Protein AF-A0A6P1E4F2-F1 (afdb_monomer)

Sequence (199 aa):
MRRRRADPVGCTPCVSRPRRRRRPVGVADKPPSARGEPREATLFLAGWVMVFTTVPPETLDDPTVLALYRCRWQVELAFKRLKTLLDLDALRTKQNSRLGEVWIRGKLLYALVVERCAQRRGTGGFDALDRPHRLTPWRLLAIVRQEVDRWIGDVQRGRADRWDACIDVLKERPRRRRLQTLPARVVEMMNVQERQRCG

Secondary structure (DSSP, 8-state):
--PPPPPP--------------PPP----------PPPPHHHHHHTT-------S-TTTS-HHHHHHHHHTTHHHHHHHHHHHHHH-GGG--SPTT-HHHHHHHHHHHHHHHHHHHHHHHHSTT-SS-SSS--SS-HHHHHHHHHHHHHHHHHHHTS--GGGHHHHHHHHSPPPPSSPPP---HHHHHHHHHHHHHH--

InterPro domains:
  IPR002559 Transposase IS4-like domain [PF01609] (27-109)
  IPR012337 Ribonuclease H-like superfamily [SSF53098] (42-118)

pLDDT: mean 76.83, std 18.34, range [32.03, 95.75]

Mean predicted aligned error: 16.04 Å

Foldseek 3Di:
DDDDDDDDDDDDDPPPDPPPPPDPDDPPPPPPPPDDDPPPVRVVCVVDDDDDDPDDCVGDPPVVSVVVVVCPCVVVVVVVLLCVLQVLVVDPDDPPDPVSVVSNVVSVVLVVQLLVQLQVVDPVHLDDPVDPHPDDSNVSSVVSSVVVVVVVVVVPPDPVVCVVVVVVVVPDDDDPDDDDDDDPVVVVVVVVVVVVVVD

Radius of gyration: 30.08 Å; Cα contacts (8 Å, |Δi|>4): 52; chains: 1; bounding box: 57×68×89 Å

Structure (mmCIF, N/CA/C/O backbone):
data_AF-A0A6P1E4F2-F1
#
_entry.id   AF-A0A6P1E4F2-F1
#
loop_
_atom_site.group_PDB
_atom_site.id
_atom_site.type_symbol
_atom_site.label_atom_id
_atom_site.label_alt_id
_atom_site.label_comp_id
_atom_site.label_asym_id
_atom_site.label_entity_id
_atom_site.label_seq_id
_atom_site.pdbx_PDB_ins_code
_atom_site.Cartn_x
_atom_site.Cartn_y
_atom_site.Cartn_z
_atom_site.occupancy
_atom_site.B_iso_or_equiv
_atom_site.auth_seq_id
_atom_site.auth_comp_id
_atom_site.auth_asym_id
_atom_site.auth_atom_id
_atom_site.pdbx_PDB_model_num
ATOM 1 N N . MET A 1 1 ? 28.059 -55.979 -46.535 1.00 39.16 1 MET A N 1
ATOM 2 C CA . MET A 1 1 ? 27.877 -54.514 -46.670 1.00 39.16 1 MET A CA 1
ATOM 3 C C . MET A 1 1 ? 26.633 -54.077 -45.899 1.00 39.16 1 MET A C 1
ATOM 5 O O . MET A 1 1 ? 25.522 -54.255 -46.380 1.00 39.16 1 MET A O 1
ATOM 9 N N . ARG A 1 2 ? 26.795 -53.603 -44.655 1.00 33.00 2 ARG A N 1
ATOM 10 C CA . ARG A 1 2 ? 25.681 -53.200 -43.778 1.00 33.00 2 ARG A CA 1
ATOM 11 C C . ARG A 1 2 ? 25.381 -51.711 -43.974 1.00 33.00 2 ARG A C 1
ATOM 13 O O . ARG A 1 2 ? 26.220 -50.872 -43.665 1.00 33.00 2 ARG A O 1
ATOM 20 N N . ARG A 1 3 ? 24.186 -51.402 -44.486 1.00 32.03 3 ARG A N 1
ATOM 21 C CA . ARG A 1 3 ? 23.632 -50.043 -44.569 1.00 32.03 3 ARG A CA 1
ATOM 22 C C . ARG A 1 3 ? 23.415 -49.511 -43.146 1.00 32.03 3 ARG A C 1
ATOM 24 O O . ARG A 1 3 ? 22.618 -50.084 -42.406 1.00 32.03 3 ARG A O 1
ATOM 31 N N . ARG A 1 4 ? 24.117 -48.443 -42.751 1.00 34.12 4 ARG A N 1
ATOM 32 C CA . ARG A 1 4 ? 23.799 -47.689 -41.527 1.00 34.12 4 ARG A CA 1
ATOM 33 C C . ARG A 1 4 ? 22.605 -46.783 -41.834 1.00 34.12 4 ARG A C 1
ATOM 35 O O . ARG A 1 4 ? 22.689 -45.949 -42.730 1.00 34.12 4 ARG A O 1
ATOM 42 N N . ARG A 1 5 ? 21.489 -46.996 -41.134 1.00 36.81 5 ARG A N 1
ATOM 43 C CA . ARG A 1 5 ? 20.369 -46.048 -41.078 1.00 36.81 5 ARG A CA 1
ATOM 44 C C . ARG A 1 5 ? 20.832 -44.817 -40.295 1.00 36.81 5 ARG A C 1
ATOM 46 O O . ARG A 1 5 ? 21.530 -44.967 -39.297 1.00 36.81 5 ARG A O 1
ATOM 53 N N . ALA A 1 6 ? 20.485 -43.634 -40.787 1.00 39.19 6 ALA A N 1
ATOM 54 C CA . ALA A 1 6 ? 20.646 -42.381 -40.067 1.00 39.19 6 ALA A CA 1
ATOM 55 C C . ALA A 1 6 ? 19.543 -42.277 -39.004 1.00 39.19 6 ALA A C 1
ATOM 57 O O . ALA A 1 6 ? 18.365 -42.415 -39.339 1.00 39.19 6 ALA A O 1
ATOM 58 N N . ASP A 1 7 ? 19.927 -42.054 -37.749 1.00 39.69 7 ASP A N 1
ATOM 59 C CA . ASP A 1 7 ? 18.994 -41.755 -36.663 1.00 39.69 7 ASP A CA 1
ATOM 60 C C . ASP A 1 7 ? 18.581 -40.271 -36.721 1.00 39.69 7 ASP A C 1
ATOM 62 O O . ASP A 1 7 ? 19.431 -39.406 -36.962 1.00 39.69 7 ASP A O 1
ATOM 66 N N . PRO A 1 8 ? 17.296 -39.936 -36.509 1.00 43.06 8 PRO A N 1
ATOM 67 C CA . PRO A 1 8 ? 16.845 -38.554 -36.474 1.00 43.06 8 PRO A CA 1
ATOM 68 C C . PRO A 1 8 ? 17.306 -37.883 -35.174 1.00 43.06 8 PRO A C 1
ATOM 70 O O . PRO A 1 8 ? 17.100 -38.398 -34.076 1.00 43.06 8 PRO A O 1
ATOM 73 N N . VAL A 1 9 ? 17.920 -36.705 -35.303 1.00 50.00 9 VAL A N 1
ATOM 74 C CA . VAL A 1 9 ? 18.343 -35.853 -34.184 1.00 50.00 9 VAL A CA 1
ATOM 75 C C . VAL A 1 9 ? 17.101 -35.389 -33.417 1.00 50.00 9 VAL A C 1
ATOM 77 O O . VAL A 1 9 ? 16.434 -34.428 -33.793 1.00 50.00 9 VAL A O 1
ATOM 80 N N . GLY A 1 10 ? 16.770 -36.110 -32.347 1.00 35.41 10 GLY A N 1
ATOM 81 C CA . GLY A 1 10 ? 15.727 -35.738 -31.400 1.00 35.41 10 GLY A CA 1
ATOM 82 C C . GLY A 1 10 ? 16.127 -34.482 -30.630 1.00 35.41 10 GLY A C 1
ATOM 83 O O . GLY A 1 10 ? 17.122 -34.466 -29.909 1.00 35.41 10 GLY A O 1
ATOM 84 N N . CYS A 1 11 ? 15.342 -33.420 -30.789 1.00 35.50 11 CYS A N 1
ATOM 85 C CA . CYS A 1 11 ? 15.450 -32.192 -30.016 1.00 35.50 11 CYS A CA 1
ATOM 86 C C . CYS A 1 11 ? 15.007 -32.479 -28.571 1.00 35.50 11 CYS A C 1
ATOM 88 O O . CYS A 1 11 ? 13.833 -32.758 -28.321 1.00 35.50 11 CYS A O 1
ATOM 90 N N . THR A 1 12 ? 15.933 -32.458 -27.612 1.00 44.28 12 THR A N 1
ATOM 91 C CA . THR A 1 12 ? 15.603 -32.653 -26.195 1.00 44.28 12 THR A CA 1
ATOM 92 C C . THR A 1 12 ? 14.775 -31.460 -25.696 1.00 44.28 12 THR A C 1
ATOM 94 O O . THR A 1 12 ? 15.236 -30.322 -25.826 1.00 44.28 12 THR A O 1
ATOM 97 N N . PRO A 1 13 ? 13.583 -31.657 -25.098 1.00 37.72 13 PRO A N 1
ATOM 98 C CA . PRO A 1 13 ? 12.787 -30.552 -24.577 1.00 37.72 13 PRO A CA 1
ATOM 99 C C . PRO A 1 13 ? 13.545 -29.847 -23.451 1.00 37.72 13 PRO A C 1
ATOM 101 O O . PRO A 1 13 ? 14.044 -30.493 -22.524 1.00 37.72 13 PRO A O 1
ATOM 104 N N . CYS A 1 14 ? 13.627 -28.516 -23.506 1.00 33.72 14 CYS A N 1
ATOM 105 C CA . CYS A 1 14 ? 14.182 -27.745 -22.406 1.00 33.72 14 CYS A CA 1
ATOM 106 C C . CYS A 1 14 ? 13.234 -27.868 -21.202 1.00 33.72 14 CYS A C 1
ATOM 108 O O . CYS A 1 14 ? 12.137 -27.316 -21.163 1.00 33.72 14 CYS A O 1
ATOM 110 N N . VAL A 1 15 ? 13.636 -28.648 -20.200 1.00 44.16 15 VAL A N 1
ATOM 111 C CA . VAL A 1 15 ? 12.919 -28.690 -18.926 1.00 44.16 15 VAL A CA 1
ATOM 112 C C . VAL A 1 15 ? 13.074 -27.311 -18.294 1.00 44.16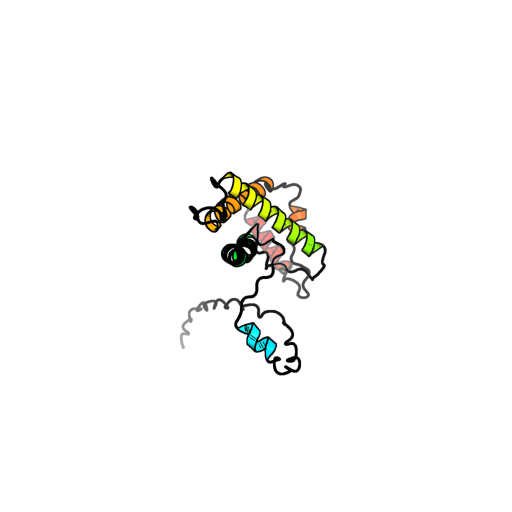 15 VAL A C 1
ATOM 114 O O . VAL A 1 15 ? 14.150 -26.943 -17.812 1.00 44.16 15 VAL A O 1
ATOM 117 N N . SER A 1 16 ? 12.005 -26.517 -18.334 1.00 41.75 16 SER A N 1
ATOM 118 C CA . SER A 1 16 ? 11.909 -25.231 -17.655 1.00 41.75 16 SER A CA 1
ATOM 119 C C . SER A 1 16 ? 12.219 -25.437 -16.173 1.00 41.75 16 SER A C 1
ATOM 121 O O . SER A 1 16 ? 11.406 -25.981 -15.424 1.00 41.75 16 SER A O 1
ATOM 123 N N . ARG A 1 17 ? 13.420 -25.034 -15.742 1.00 36.56 17 ARG A N 1
ATOM 124 C CA . ARG A 1 17 ? 13.812 -25.079 -14.330 1.00 36.56 17 ARG A CA 1
ATOM 125 C C . ARG A 1 17 ? 12.775 -24.303 -13.509 1.00 36.56 17 ARG A C 1
ATOM 127 O O . ARG A 1 17 ? 12.571 -23.119 -13.789 1.00 36.56 17 ARG A O 1
ATOM 134 N N . PRO A 1 18 ? 12.159 -24.901 -12.476 1.00 38.41 18 PRO A N 1
ATOM 135 C CA . PRO A 1 18 ? 11.266 -24.160 -11.601 1.00 38.41 18 PRO A CA 1
ATOM 136 C C . PRO A 1 18 ? 12.029 -22.992 -10.965 1.00 38.41 18 PRO A C 1
ATOM 138 O O . PRO A 1 18 ? 13.163 -23.147 -10.496 1.00 38.41 18 PRO A O 1
ATOM 141 N N . ARG A 1 19 ? 11.412 -21.800 -10.963 1.00 41.47 19 ARG A N 1
ATOM 142 C CA . ARG A 1 19 ? 11.912 -20.618 -10.244 1.00 41.47 19 ARG A CA 1
ATOM 143 C C . ARG A 1 19 ? 12.205 -21.035 -8.803 1.00 41.47 19 ARG A C 1
ATOM 145 O O . ARG A 1 19 ? 11.279 -21.284 -8.034 1.00 41.47 19 ARG A O 1
ATOM 152 N N . ARG A 1 20 ? 13.487 -21.087 -8.421 1.00 36.56 20 ARG A N 1
ATOM 153 C CA . ARG A 1 20 ? 13.889 -21.223 -7.016 1.00 36.56 20 ARG A CA 1
ATOM 154 C C . ARG A 1 20 ? 13.201 -20.107 -6.231 1.00 36.56 20 ARG A C 1
ATOM 156 O O . ARG A 1 20 ? 13.570 -18.940 -6.378 1.00 36.56 20 ARG A O 1
ATOM 163 N N . ARG A 1 21 ? 12.213 -20.459 -5.400 1.00 43.94 21 ARG A N 1
ATOM 164 C CA . ARG A 1 21 ? 11.748 -19.582 -4.322 1.00 43.94 21 ARG A CA 1
ATOM 165 C C . ARG A 1 21 ? 12.994 -19.182 -3.539 1.00 43.94 21 ARG A C 1
ATOM 167 O O . ARG A 1 21 ? 13.735 -20.043 -3.064 1.00 43.94 21 ARG A O 1
ATOM 174 N N . ARG A 1 22 ? 13.283 -17.882 -3.492 1.00 48.53 22 ARG A N 1
ATOM 175 C CA . ARG A 1 22 ? 14.371 -17.363 -2.665 1.00 48.53 22 ARG A CA 1
ATOM 176 C C . ARG A 1 22 ? 14.038 -17.743 -1.226 1.00 48.53 22 ARG A C 1
ATOM 178 O O . ARG A 1 22 ? 13.023 -17.300 -0.699 1.00 48.53 22 ARG A O 1
ATOM 185 N N . ARG A 1 23 ? 14.865 -18.603 -0.632 1.00 33.75 23 ARG A N 1
ATOM 186 C CA . ARG A 1 23 ? 14.862 -18.861 0.809 1.00 33.75 23 ARG A CA 1
ATOM 187 C C . ARG A 1 23 ? 15.052 -17.492 1.483 1.00 33.75 23 ARG A C 1
ATOM 189 O O . ARG A 1 23 ? 15.956 -16.774 1.039 1.00 33.75 23 ARG A O 1
ATOM 196 N N . PRO A 1 24 ? 14.208 -17.079 2.443 1.00 46.06 24 PRO A N 1
ATOM 197 C CA . PRO A 1 24 ? 14.445 -15.840 3.172 1.00 46.06 24 PRO A CA 1
ATOM 198 C C . PRO A 1 24 ? 15.866 -15.890 3.739 1.00 46.06 24 PRO A C 1
ATOM 200 O O . PRO A 1 24 ? 16.279 -16.887 4.331 1.00 46.06 24 PRO A O 1
ATOM 203 N N . VAL A 1 25 ? 16.646 -14.858 3.424 1.00 49.22 25 VAL A N 1
ATOM 204 C CA . VAL A 1 25 ? 18.014 -14.698 3.914 1.00 49.22 25 VAL A CA 1
ATOM 205 C C . VAL A 1 25 ? 17.922 -14.570 5.428 1.00 49.22 25 VAL A C 1
ATOM 207 O O . VAL A 1 25 ? 17.230 -13.678 5.906 1.00 49.22 25 VAL A O 1
ATOM 210 N N . GLY A 1 26 ? 18.581 -15.505 6.118 1.00 41.44 26 GLY A N 1
ATOM 211 C CA . GLY A 1 26 ? 18.772 -15.608 7.563 1.00 41.44 26 GLY A CA 1
ATOM 212 C C . GLY A 1 26 ? 18.124 -14.516 8.406 1.00 41.44 26 GLY A C 1
ATOM 213 O O . GLY A 1 26 ? 18.755 -13.508 8.710 1.00 41.44 26 GLY A O 1
ATOM 214 N N . VAL A 1 27 ? 16.911 -14.786 8.887 1.00 46.19 27 VAL A N 1
ATOM 215 C CA . VAL A 1 27 ? 16.651 -14.480 10.291 1.00 46.19 27 VAL A CA 1
ATOM 216 C C . VAL A 1 27 ? 17.587 -15.431 11.019 1.00 46.19 27 VAL A C 1
ATOM 218 O O . VAL A 1 27 ? 17.418 -16.642 10.914 1.00 46.19 27 VAL A O 1
ATOM 221 N N . ALA A 1 28 ? 18.663 -14.905 11.605 1.00 46.16 28 ALA A N 1
ATOM 222 C CA . ALA A 1 28 ? 19.458 -15.699 12.523 1.00 46.16 28 ALA A CA 1
ATOM 223 C C . ALA A 1 28 ? 18.471 -16.282 13.535 1.00 46.16 28 ALA A C 1
ATOM 225 O O . ALA A 1 28 ? 17.734 -15.514 14.161 1.00 46.16 28 ALA A O 1
ATOM 226 N N . ASP A 1 29 ? 18.407 -17.611 13.629 1.00 46.56 29 ASP A N 1
ATOM 227 C CA . ASP A 1 29 ? 17.698 -18.278 14.708 1.00 46.56 29 ASP A CA 1
ATOM 228 C C . ASP A 1 29 ? 18.347 -17.773 15.989 1.00 46.56 29 ASP A C 1
ATOM 230 O O . ASP A 1 29 ? 19.445 -18.182 16.370 1.00 46.56 29 ASP A O 1
ATOM 234 N N . LYS A 1 30 ? 17.711 -16.773 16.600 1.00 44.19 30 LYS A N 1
ATOM 235 C CA . LYS A 1 30 ? 18.092 -16.309 17.920 1.00 44.19 30 LYS A CA 1
ATOM 236 C C . LYS A 1 30 ? 18.001 -17.569 18.785 1.00 44.19 30 LYS A C 1
ATOM 238 O O . LYS A 1 30 ? 16.926 -18.182 18.780 1.00 44.19 30 LYS A O 1
ATOM 243 N N . PRO A 1 31 ? 19.083 -17.994 19.468 1.00 48.19 31 PRO A N 1
ATOM 244 C CA . PRO A 1 31 ? 18.986 -19.116 20.393 1.00 48.19 31 PRO A CA 1
ATOM 245 C C . PRO A 1 31 ? 17.789 -18.828 21.299 1.00 48.19 31 PRO A C 1
ATOM 247 O O . PRO A 1 31 ? 17.605 -17.650 21.640 1.00 48.19 31 PRO A O 1
ATOM 250 N N . PRO A 1 32 ? 16.928 -19.818 21.608 1.00 49.66 32 PRO A N 1
ATOM 251 C CA . PRO A 1 32 ? 15.785 -19.580 22.470 1.00 49.66 32 PRO A CA 1
ATOM 252 C C . PRO A 1 32 ? 16.344 -18.937 23.731 1.00 49.66 32 PRO A C 1
ATOM 254 O O . PRO A 1 32 ? 17.056 -19.583 24.496 1.00 49.66 32 PRO A O 1
ATOM 257 N N . SER A 1 33 ? 16.108 -17.631 23.886 1.00 60.25 33 SER A N 1
ATOM 258 C CA . SER A 1 33 ? 16.430 -16.926 25.116 1.00 60.25 33 SER A CA 1
ATOM 259 C C . SER A 1 33 ? 15.804 -17.776 26.199 1.00 60.25 33 SER A C 1
ATOM 261 O O . SER A 1 33 ? 14.610 -18.054 26.052 1.00 60.25 33 SER A O 1
ATOM 263 N N . ALA A 1 34 ? 16.605 -18.257 27.157 1.00 55.12 34 ALA A N 1
ATOM 264 C CA . ALA A 1 34 ? 16.172 -19.158 28.218 1.00 55.12 34 ALA A CA 1
ATOM 265 C C . ALA A 1 34 ? 14.761 -18.749 28.646 1.00 55.12 34 ALA A C 1
ATOM 267 O O . ALA A 1 34 ? 14.564 -17.663 29.195 1.00 55.12 34 ALA A O 1
ATOM 268 N N . ARG A 1 35 ? 13.765 -19.527 28.203 1.00 59.00 35 ARG A N 1
ATOM 269 C CA . ARG A 1 35 ? 12.363 -19.152 28.350 1.00 59.00 35 ARG A CA 1
ATOM 270 C C . ARG A 1 35 ? 12.039 -19.448 29.799 1.00 59.00 35 ARG A C 1
ATOM 272 O O . ARG A 1 35 ? 11.678 -20.573 30.117 1.00 59.00 35 ARG A O 1
ATOM 279 N N . GLY A 1 36 ? 12.261 -18.468 30.672 1.00 68.75 36 GLY A N 1
ATOM 280 C CA . GLY A 1 36 ? 11.683 -18.503 32.007 1.00 68.75 36 GLY A CA 1
ATOM 281 C C . GLY A 1 36 ? 10.184 -18.749 31.867 1.00 68.75 36 GLY A C 1
ATOM 282 O O . GLY A 1 36 ? 9.567 -18.237 30.924 1.00 68.75 36 GLY A O 1
ATOM 283 N N . GLU A 1 37 ? 9.625 -19.570 32.752 1.00 78.69 37 GLU A N 1
ATOM 284 C CA . GLU A 1 37 ? 8.186 -19.807 32.771 1.00 78.69 37 GLU A CA 1
ATOM 285 C C . GLU A 1 37 ? 7.461 -18.453 32.815 1.00 78.69 37 GLU A C 1
ATOM 287 O O . GLU A 1 37 ? 7.837 -17.576 33.607 1.00 78.69 37 GLU A O 1
ATOM 292 N N . PRO A 1 38 ? 6.480 -18.218 31.921 1.00 81.31 38 PRO A N 1
ATOM 293 C CA . PRO A 1 38 ? 5.704 -16.992 31.950 1.00 81.31 38 PRO A CA 1
ATOM 294 C C . PRO A 1 38 ? 5.100 -16.824 33.341 1.00 81.31 38 PRO A C 1
ATOM 296 O O . PRO A 1 38 ? 4.484 -17.749 33.866 1.00 81.31 38 PRO A O 1
ATOM 299 N N . ARG A 1 39 ? 5.270 -15.642 33.939 1.00 86.88 39 ARG A N 1
ATOM 300 C CA . ARG A 1 39 ? 4.657 -15.335 35.236 1.00 86.88 39 ARG A CA 1
ATOM 301 C C . ARG A 1 39 ? 3.152 -15.581 35.144 1.00 86.88 39 ARG A C 1
ATOM 303 O O . ARG A 1 39 ? 2.540 -15.236 34.134 1.00 86.88 39 ARG A O 1
ATOM 310 N N . GLU A 1 40 ? 2.556 -16.092 36.211 1.00 88.00 40 GLU A N 1
ATOM 311 C CA . GLU A 1 40 ? 1.120 -16.392 36.285 1.00 88.00 40 GLU A CA 1
ATOM 312 C C . GLU A 1 40 ? 0.247 -15.206 35.836 1.00 88.00 40 GLU A C 1
ATOM 314 O O . GLU A 1 40 ? -0.640 -15.359 35.000 1.00 88.00 40 GLU A O 1
ATOM 319 N N . ALA A 1 41 ? 0.592 -13.987 36.265 1.00 88.44 41 ALA A N 1
ATOM 320 C CA . ALA A 1 41 ? -0.080 -12.760 35.834 1.00 88.44 41 ALA A CA 1
ATOM 321 C C . ALA A 1 41 ? -0.033 -12.534 34.308 1.00 88.44 41 ALA A C 1
ATOM 323 O O . ALA A 1 41 ? -0.975 -12.009 33.726 1.00 88.44 41 ALA A O 1
ATOM 324 N N . THR A 1 42 ? 1.046 -12.941 33.631 1.00 87.62 42 THR A N 1
ATOM 325 C CA . THR A 1 42 ? 1.151 -12.852 32.163 1.00 87.62 42 THR A CA 1
ATOM 326 C C . THR A 1 42 ? 0.224 -13.852 31.477 1.00 87.62 42 THR A C 1
ATOM 328 O O . THR A 1 42 ? -0.398 -13.507 30.476 1.00 87.62 42 THR A O 1
ATOM 331 N N . LEU A 1 43 ? 0.099 -15.067 32.020 1.00 90.00 43 LEU A N 1
ATOM 332 C CA . LEU A 1 43 ? -0.828 -16.080 31.505 1.00 90.00 43 LEU A CA 1
ATOM 333 C C . LEU A 1 43 ? -2.283 -15.657 31.707 1.00 90.00 43 LEU A C 1
ATOM 335 O O . LEU A 1 43 ? -3.080 -15.776 30.781 1.00 90.00 43 LEU A O 1
ATOM 339 N N . PHE A 1 44 ? -2.605 -15.095 32.874 1.00 92.06 44 PHE A N 1
ATOM 340 C CA . PHE A 1 44 ? -3.927 -14.541 33.147 1.00 92.06 44 PHE A CA 1
ATOM 341 C C . PHE A 1 44 ? -4.294 -13.448 32.136 1.00 92.06 44 PHE A C 1
ATOM 343 O O . PHE A 1 44 ? -5.359 -13.503 31.525 1.00 92.06 44 PHE A O 1
ATOM 350 N N . LEU A 1 45 ? -3.390 -12.491 31.896 1.00 91.94 45 LEU A N 1
ATOM 351 C CA . LEU A 1 45 ? -3.624 -11.379 30.970 1.00 91.94 45 LEU A CA 1
ATOM 352 C C . LEU A 1 45 ? -3.667 -11.799 29.493 1.00 91.94 45 LEU A C 1
ATOM 354 O O . LEU A 1 45 ? -4.278 -11.098 28.691 1.00 91.94 45 LEU A O 1
ATOM 358 N N . ALA A 1 46 ? -3.078 -12.938 29.118 1.00 90.88 46 ALA A N 1
ATOM 359 C CA . ALA A 1 46 ? -3.106 -13.435 27.740 1.00 90.88 46 ALA A CA 1
ATOM 360 C C . ALA A 1 46 ? -4.525 -13.770 27.236 1.00 90.88 46 ALA A C 1
ATOM 362 O O . ALA A 1 46 ? -4.743 -13.822 26.026 1.00 90.88 46 ALA A O 1
ATOM 363 N N . GLY A 1 47 ? -5.488 -13.968 28.142 1.00 93.50 47 GLY A N 1
ATOM 364 C CA . GLY A 1 47 ? -6.901 -14.164 27.804 1.00 93.50 47 GLY A CA 1
ATOM 365 C C . GLY A 1 47 ? -7.667 -12.878 27.474 1.00 93.50 47 GLY A C 1
ATOM 366 O O . GLY A 1 47 ? -8.832 -12.955 27.088 1.00 93.50 47 GLY A O 1
ATOM 367 N N . TRP A 1 48 ? -7.045 -11.704 27.615 1.00 93.50 48 TRP A N 1
ATOM 368 C CA . TRP A 1 48 ? -7.726 -10.412 27.537 1.00 93.50 48 TRP A CA 1
ATOM 369 C C . TRP A 1 48 ? -7.173 -9.539 26.411 1.00 93.50 48 TRP A C 1
ATOM 371 O O . TRP A 1 48 ? -5.975 -9.511 26.135 1.00 93.50 48 TRP A O 1
ATOM 381 N N . VAL A 1 49 ? -8.054 -8.749 25.793 1.00 91.00 49 VAL A N 1
ATOM 382 C CA . VAL A 1 49 ? -7.661 -7.625 24.934 1.00 91.00 49 VAL A CA 1
ATOM 383 C C . VAL A 1 49 ? -7.833 -6.349 25.745 1.00 91.00 49 VAL A C 1
ATOM 385 O O . VAL A 1 49 ? -8.951 -5.888 25.951 1.00 91.00 49 VAL A O 1
ATOM 388 N N . MET A 1 50 ? -6.723 -5.789 26.218 1.00 91.94 50 MET A N 1
ATOM 389 C CA . MET A 1 50 ? -6.715 -4.521 26.949 1.00 91.94 50 MET A CA 1
ATOM 390 C C . MET A 1 50 ? -6.445 -3.368 25.983 1.00 91.94 50 MET A C 1
ATOM 392 O O . MET A 1 50 ? -5.450 -3.384 25.254 1.00 91.94 50 MET A O 1
ATOM 396 N N . VAL A 1 51 ? -7.316 -2.360 25.985 1.00 93.12 51 VAL A N 1
ATOM 397 C CA . VAL A 1 51 ? -7.155 -1.139 25.189 1.00 93.12 51 VAL A CA 1
ATOM 398 C C . VAL A 1 51 ? -6.968 0.032 26.141 1.00 93.12 51 VAL A C 1
ATOM 400 O O . VAL A 1 51 ? -7.844 0.328 26.944 1.00 93.12 51 VAL A O 1
ATOM 403 N N . PHE A 1 52 ? -5.822 0.700 26.033 1.00 93.62 52 PHE A N 1
ATOM 404 C CA . PHE A 1 52 ? -5.541 1.937 26.754 1.00 93.62 52 PHE A CA 1
ATOM 405 C C . PHE A 1 52 ? -5.768 3.110 25.810 1.00 93.62 52 PHE A C 1
ATOM 407 O O . PHE A 1 52 ? -5.272 3.108 24.682 1.00 93.62 52 PHE A O 1
ATOM 414 N N . THR A 1 53 ? -6.514 4.106 26.269 1.00 94.06 53 THR A N 1
ATOM 415 C CA . THR A 1 53 ? -6.828 5.300 25.489 1.00 94.06 53 THR A CA 1
ATOM 416 C C . THR A 1 53 ? -6.611 6.546 26.332 1.00 94.06 53 THR A C 1
ATOM 418 O O . THR A 1 53 ? -6.793 6.525 27.545 1.00 94.06 53 THR A O 1
ATOM 421 N N . THR A 1 54 ? -6.202 7.633 25.683 1.00 95.75 54 THR A N 1
ATOM 422 C CA . THR A 1 54 ? -6.147 8.973 26.285 1.00 95.75 54 THR A CA 1
ATOM 423 C C . THR A 1 54 ? -7.456 9.738 26.091 1.00 95.75 54 THR A C 1
ATOM 425 O O . THR A 1 54 ? -7.549 10.895 26.488 1.00 95.75 54 THR A O 1
ATOM 428 N N . VAL A 1 55 ? -8.438 9.134 25.415 1.00 94.50 55 VAL A N 1
ATOM 429 C CA . VAL A 1 55 ? -9.747 9.744 25.177 1.00 94.50 55 VAL A CA 1
ATOM 430 C C . VAL A 1 55 ? -10.549 9.732 26.483 1.00 94.50 55 VAL A C 1
ATOM 432 O O . VAL A 1 55 ? -10.645 8.668 27.096 1.00 94.50 55 VAL A O 1
ATOM 435 N N . PRO A 1 56 ? -11.120 10.874 26.904 1.00 92.94 56 PRO A N 1
ATOM 436 C CA . PRO A 1 56 ? -11.945 10.934 28.102 1.00 92.94 56 PRO A CA 1
ATOM 437 C C . PRO A 1 56 ? -13.226 10.091 27.953 1.00 92.94 56 PRO A C 1
ATOM 439 O O . PRO A 1 56 ? -13.798 10.070 26.854 1.00 92.94 56 PRO A O 1
ATOM 442 N N . PRO A 1 57 ? -13.720 9.450 29.029 1.00 90.25 57 PRO A N 1
ATOM 443 C CA . PRO A 1 57 ? -14.966 8.674 29.006 1.00 90.25 57 PRO A CA 1
ATOM 444 C C . PRO A 1 57 ? -16.195 9.485 28.573 1.00 90.25 57 PRO A C 1
ATOM 446 O O . PRO A 1 57 ? -17.156 8.934 28.047 1.00 90.25 57 PRO A O 1
ATOM 449 N N . GLU A 1 58 ? -16.165 10.806 28.754 1.00 93.00 58 GLU A N 1
ATOM 450 C CA . GLU A 1 58 ? -17.239 11.717 28.352 1.00 93.00 58 GLU A CA 1
ATOM 451 C C . GLU A 1 58 ? -17.298 11.913 26.828 1.00 93.00 58 GLU A C 1
ATOM 453 O O . GLU A 1 58 ? -18.299 12.400 26.307 1.00 93.00 58 GLU A O 1
ATOM 458 N N . THR A 1 59 ? -16.223 11.570 26.104 1.00 94.88 59 THR A N 1
ATOM 459 C CA . THR A 1 59 ? -16.126 11.741 24.644 1.00 94.88 59 THR A CA 1
ATOM 460 C C . THR A 1 59 ? -16.507 10.474 23.883 1.00 94.88 59 THR A C 1
ATOM 462 O O . THR A 1 59 ? -17.178 10.566 22.857 1.00 94.88 59 THR A O 1
ATOM 465 N N . LEU A 1 60 ? -16.051 9.304 24.343 1.00 93.62 60 LEU A N 1
ATOM 466 C CA . LEU A 1 60 ? -16.338 8.010 23.722 1.00 93.62 60 LEU A CA 1
ATOM 467 C C . LEU A 1 60 ? -16.609 6.962 24.799 1.00 93.62 60 LEU A C 1
ATOM 469 O O . LEU A 1 60 ? -15.811 6.794 25.717 1.00 93.62 60 LEU A O 1
ATOM 473 N N . ASP A 1 61 ? -17.691 6.214 24.620 1.00 93.31 61 ASP A N 1
ATOM 474 C CA . ASP A 1 61 ? -18.033 5.058 25.439 1.00 93.31 61 ASP A CA 1
ATOM 475 C C . ASP A 1 61 ? -17.117 3.854 25.143 1.00 93.31 61 ASP A C 1
ATOM 477 O O . ASP A 1 61 ? -16.602 3.688 24.029 1.00 93.31 61 ASP A O 1
ATOM 481 N N . ASP A 1 62 ? -16.941 2.974 26.135 1.00 92.62 62 ASP A N 1
ATOM 482 C CA . ASP A 1 62 ? -16.057 1.801 26.042 1.00 92.62 62 ASP A CA 1
ATOM 483 C C . ASP A 1 62 ? -16.329 0.909 24.807 1.00 92.62 62 ASP A C 1
ATOM 485 O O . ASP A 1 62 ? -15.370 0.514 24.125 1.00 92.62 62 ASP A O 1
ATOM 489 N N . PRO A 1 63 ? -17.596 0.600 24.439 1.00 93.69 63 PRO A N 1
ATOM 490 C CA . PRO A 1 63 ? -17.901 -0.144 23.217 1.00 93.69 63 PRO A CA 1
ATOM 491 C C . PRO A 1 63 ? -17.390 0.541 21.946 1.00 93.69 63 PRO A C 1
ATOM 493 O O . PRO A 1 63 ? -16.857 -0.134 21.054 1.00 93.69 63 PRO A O 1
ATOM 496 N N . THR A 1 64 ? -17.510 1.867 21.860 1.00 93.94 64 THR A N 1
ATOM 497 C CA . THR A 1 64 ? -17.049 2.641 20.703 1.00 93.94 64 THR A CA 1
ATOM 498 C C . THR A 1 64 ? -15.530 2.707 20.644 1.00 93.94 64 THR A C 1
ATOM 500 O O . THR A 1 64 ? -14.961 2.545 19.562 1.00 93.94 64 THR A O 1
ATOM 503 N N . VAL A 1 65 ? -14.844 2.839 21.783 1.00 95.06 65 VAL A N 1
ATOM 504 C CA . VAL A 1 65 ? -13.375 2.740 21.844 1.00 95.06 65 VAL A CA 1
ATOM 505 C C . VAL A 1 65 ? -12.903 1.382 21.316 1.00 95.06 65 VAL A C 1
ATOM 507 O O . VAL A 1 65 ? -11.990 1.315 20.486 1.00 95.06 65 VAL A O 1
ATOM 510 N N . LEU A 1 66 ? -13.562 0.290 21.716 1.00 93.75 66 LEU A N 1
ATOM 511 C CA . LEU A 1 66 ? -13.260 -1.049 21.203 1.00 93.75 66 LEU A CA 1
ATOM 512 C C . LEU A 1 66 ? -13.562 -1.185 19.703 1.00 93.75 66 LEU A C 1
ATOM 514 O O . LEU A 1 66 ? -12.785 -1.805 18.974 1.00 93.75 66 LEU A O 1
ATOM 518 N N . ALA A 1 67 ? -14.667 -0.620 19.211 1.00 92.44 67 ALA A N 1
ATOM 519 C CA . ALA A 1 67 ? -14.990 -0.611 17.783 1.00 92.44 67 ALA A CA 1
ATOM 520 C C . ALA A 1 67 ? -13.944 0.165 16.964 1.00 92.44 67 ALA A C 1
ATOM 522 O O . ALA A 1 67 ? -13.477 -0.330 15.936 1.00 92.44 67 ALA A O 1
ATOM 523 N N . LEU A 1 68 ? -13.501 1.321 17.458 1.00 92.38 68 LEU A N 1
ATOM 524 C CA . LEU A 1 68 ? -12.438 2.111 16.846 1.00 92.38 68 LEU A CA 1
ATOM 525 C C . LEU A 1 68 ? -11.103 1.355 16.843 1.00 92.38 68 LEU A C 1
ATOM 527 O O . LEU A 1 68 ? -10.415 1.325 15.822 1.00 92.38 68 LEU A O 1
ATOM 531 N N . TYR A 1 69 ? -10.755 0.679 17.942 1.00 93.25 69 TYR A N 1
ATOM 532 C CA . TYR A 1 69 ? -9.551 -0.153 18.007 1.00 93.25 69 TYR A CA 1
ATOM 533 C C . TYR A 1 69 ? -9.574 -1.273 16.961 1.00 93.25 69 TYR A C 1
ATOM 535 O O . TYR A 1 69 ? -8.556 -1.548 16.318 1.00 93.25 69 TYR A O 1
ATOM 543 N N . ARG A 1 70 ? -10.744 -1.885 16.716 1.00 91.81 70 ARG A N 1
ATOM 544 C CA . ARG A 1 70 ? -10.887 -2.898 15.661 1.00 91.81 70 ARG A CA 1
ATOM 545 C C . ARG A 1 70 ? -10.525 -2.343 14.292 1.00 91.81 70 ARG A C 1
ATOM 547 O O . ARG A 1 70 ? -9.916 -3.091 13.539 1.00 91.81 70 ARG A O 1
ATOM 554 N N . CYS A 1 71 ? -10.782 -1.063 13.993 1.00 90.69 71 CYS A N 1
ATOM 555 C CA . CYS A 1 71 ? -10.421 -0.406 12.727 1.00 90.69 71 CYS A CA 1
ATOM 556 C C . CYS A 1 71 ? -8.905 -0.305 12.466 1.00 90.69 71 CYS A C 1
ATOM 558 O O . CYS A 1 71 ? -8.509 0.003 11.342 1.00 90.69 71 CYS A O 1
ATOM 560 N N . ARG A 1 72 ? -8.036 -0.649 13.428 1.00 89.38 72 ARG A N 1
ATOM 561 C CA . ARG A 1 72 ? -6.571 -0.697 13.246 1.00 89.38 72 ARG A CA 1
ATOM 562 C C . ARG A 1 72 ? -6.134 -1.541 12.039 1.00 89.38 72 ARG A C 1
ATOM 564 O O . ARG A 1 72 ? -5.140 -1.208 11.393 1.00 89.38 72 ARG A O 1
ATOM 571 N N . TRP A 1 73 ? -6.874 -2.600 11.696 1.00 90.38 73 TRP A N 1
ATOM 572 C CA . TRP A 1 73 ? -6.590 -3.453 10.527 1.00 90.38 73 TRP A CA 1
ATOM 573 C C . TRP A 1 73 ? -6.526 -2.684 9.194 1.00 90.38 73 TRP A C 1
ATOM 575 O O . TRP A 1 73 ? -5.859 -3.131 8.260 1.00 90.38 73 TRP A O 1
ATOM 585 N N . GLN A 1 74 ? -7.146 -1.502 9.106 1.00 88.38 74 GLN A N 1
ATOM 586 C CA . GLN A 1 74 ? -7.073 -0.634 7.926 1.00 88.38 74 GLN A CA 1
ATOM 587 C C . GLN A 1 74 ? -5.633 -0.230 7.590 1.00 88.38 74 GLN A C 1
ATOM 589 O O . GLN A 1 74 ? -5.259 -0.140 6.420 1.00 88.38 74 GLN A O 1
ATOM 594 N N . VAL A 1 75 ? -4.779 -0.082 8.606 1.00 89.06 75 VAL A N 1
ATOM 595 C CA . VAL A 1 75 ? -3.348 0.187 8.414 1.00 89.06 75 VAL A CA 1
ATOM 596 C C . VAL A 1 75 ? -2.654 -1.004 7.745 1.00 89.06 75 VAL A C 1
ATOM 598 O O . VAL A 1 75 ? -1.841 -0.830 6.837 1.00 89.06 75 VAL A O 1
ATOM 601 N N . GLU A 1 76 ? -3.000 -2.233 8.132 1.00 92.94 76 GLU A N 1
ATOM 602 C CA . GLU A 1 76 ? -2.449 -3.445 7.514 1.00 92.94 76 GLU A CA 1
ATOM 603 C C . GLU A 1 76 ? -2.890 -3.577 6.054 1.00 92.94 76 GLU A C 1
ATOM 605 O O . GLU A 1 76 ? -2.075 -3.915 5.188 1.00 92.94 76 GLU A O 1
ATOM 610 N N . LEU A 1 77 ? -4.151 -3.247 5.753 1.00 88.19 77 LEU A N 1
ATOM 611 C CA . LEU A 1 77 ? -4.630 -3.163 4.376 1.00 88.19 77 LEU A CA 1
ATOM 612 C C . LEU A 1 77 ? -3.865 -2.117 3.566 1.00 88.19 77 LEU A C 1
ATOM 614 O O . LEU A 1 77 ? -3.476 -2.410 2.434 1.00 88.19 77 LEU A O 1
ATOM 618 N N . ALA A 1 78 ? -3.594 -0.938 4.131 1.00 87.25 78 ALA A N 1
ATOM 619 C CA . ALA A 1 78 ? -2.788 0.090 3.477 1.00 87.25 78 ALA A CA 1
ATOM 620 C C . ALA A 1 78 ? -1.378 -0.424 3.147 1.00 87.25 78 ALA A C 1
ATOM 622 O O . ALA A 1 78 ? -0.933 -0.322 2.002 1.00 87.25 78 ALA A O 1
ATOM 623 N N . PHE A 1 79 ? -0.705 -1.088 4.090 1.00 89.88 79 PHE A N 1
ATOM 624 C CA . PHE A 1 79 ? 0.595 -1.710 3.820 1.00 89.88 79 PHE A CA 1
ATOM 625 C C . PHE A 1 79 ? 0.517 -2.818 2.770 1.00 89.88 79 PHE A C 1
ATOM 627 O O . PHE A 1 79 ? 1.402 -2.927 1.918 1.00 89.88 79 PHE A O 1
ATOM 634 N N . LYS A 1 80 ? -0.537 -3.638 2.792 1.00 90.19 80 LYS A N 1
ATOM 635 C CA . LYS A 1 80 ? -0.756 -4.680 1.784 1.00 90.19 80 LYS A CA 1
ATOM 636 C C . LYS A 1 80 ? -0.944 -4.072 0.391 1.00 90.19 80 LYS A C 1
ATOM 638 O O . LYS A 1 80 ? -0.360 -4.582 -0.570 1.00 90.19 80 LYS A O 1
ATOM 643 N N . ARG A 1 81 ? -1.690 -2.966 0.292 1.00 87.94 81 ARG A N 1
ATOM 644 C CA . ARG A 1 81 ? -1.855 -2.153 -0.926 1.00 87.94 81 ARG A CA 1
ATOM 645 C C . ARG A 1 81 ? -0.536 -1.637 -1.446 1.00 87.94 81 ARG A C 1
ATOM 647 O O . ARG A 1 81 ? -0.203 -1.920 -2.591 1.00 87.94 81 ARG A O 1
ATOM 654 N N . LEU A 1 82 ? 0.246 -0.986 -0.598 1.00 89.06 82 LEU A N 1
ATOM 655 C CA . LEU A 1 82 ? 1.554 -0.459 -0.968 1.00 89.06 82 LEU A CA 1
ATOM 656 C C . LEU A 1 82 ? 2.506 -1.552 -1.470 1.00 89.06 82 LEU A C 1
ATOM 658 O O . LEU A 1 82 ? 3.127 -1.389 -2.517 1.00 89.06 82 LEU A O 1
ATOM 662 N N . LYS A 1 83 ? 2.582 -2.694 -0.778 1.00 89.69 83 LYS A N 1
ATOM 663 C CA . LYS A 1 83 ? 3.409 -3.830 -1.218 1.00 89.69 83 LYS A CA 1
ATOM 664 C C . LYS A 1 83 ? 2.965 -4.362 -2.580 1.00 89.69 83 LYS A C 1
ATOM 666 O O . LYS A 1 83 ? 3.790 -4.522 -3.461 1.00 89.69 83 LYS A O 1
ATOM 671 N N . THR A 1 84 ? 1.664 -4.566 -2.779 1.00 86.88 84 THR A N 1
ATOM 672 C CA . THR A 1 84 ? 1.137 -5.190 -4.007 1.00 86.88 84 THR A CA 1
ATOM 673 C C . THR A 1 84 ? 1.133 -4.243 -5.209 1.00 86.88 84 THR A C 1
ATOM 675 O O . THR A 1 84 ? 1.412 -4.656 -6.329 1.00 86.88 84 THR A O 1
ATOM 678 N N . LEU A 1 85 ? 0.777 -2.971 -5.011 1.00 82.12 85 LEU A N 1
ATOM 679 C CA . LEU A 1 85 ? 0.698 -1.996 -6.101 1.00 82.12 85 LEU A CA 1
ATOM 680 C C . LEU A 1 85 ? 2.070 -1.442 -6.467 1.00 82.12 85 LEU A C 1
ATOM 682 O O . LEU A 1 85 ? 2.291 -1.116 -7.628 1.00 82.12 85 LEU A O 1
ATOM 686 N N . LEU A 1 86 ? 2.976 -1.302 -5.501 1.00 81.75 86 LEU A N 1
ATOM 687 C CA . LEU A 1 86 ? 4.220 -0.556 -5.691 1.00 81.75 86 LEU A CA 1
ATOM 688 C C . LEU A 1 86 ? 5.469 -1.415 -5.533 1.00 81.75 86 LEU A C 1
ATOM 690 O O . LEU A 1 86 ? 6.568 -0.873 -5.652 1.00 81.75 86 LEU A O 1
ATOM 694 N N . ASP A 1 87 ? 5.322 -2.715 -5.273 1.00 86.44 87 ASP A N 1
ATOM 695 C CA . ASP A 1 87 ? 6.424 -3.635 -4.977 1.00 86.44 87 ASP A CA 1
ATOM 696 C C . ASP A 1 87 ? 7.333 -3.079 -3.872 1.00 86.44 87 ASP A C 1
ATOM 698 O O . ASP A 1 87 ? 8.560 -3.116 -3.970 1.00 86.44 87 ASP A O 1
ATOM 702 N N . LEU A 1 88 ? 6.735 -2.468 -2.839 1.00 85.69 88 LEU A N 1
ATOM 703 C CA . LEU A 1 88 ? 7.466 -1.766 -1.773 1.00 85.69 88 LEU A CA 1
ATOM 704 C C . LEU A 1 88 ? 8.383 -2.711 -0.966 1.00 85.69 88 LEU A C 1
ATOM 706 O O . LEU A 1 88 ? 9.352 -2.276 -0.351 1.00 85.69 88 LEU A O 1
ATOM 710 N N . ASP A 1 89 ? 8.113 -4.013 -1.019 1.00 84.75 89 ASP A N 1
ATOM 711 C CA . ASP A 1 89 ? 8.910 -5.107 -0.462 1.00 84.75 89 ASP A CA 1
ATOM 712 C C . ASP A 1 89 ? 10.085 -5.550 -1.356 1.00 84.75 89 ASP A C 1
ATOM 714 O O . ASP A 1 89 ? 10.948 -6.309 -0.913 1.00 84.75 89 ASP A O 1
ATOM 718 N N . ALA A 1 90 ? 10.182 -5.052 -2.592 1.00 86.31 90 ALA A N 1
ATOM 719 C CA . ALA A 1 90 ? 11.264 -5.375 -3.523 1.00 86.31 90 ALA A CA 1
ATOM 720 C C . ALA A 1 90 ? 12.537 -4.526 -3.327 1.00 86.31 90 ALA A C 1
ATOM 722 O O . ALA A 1 90 ? 13.440 -4.573 -4.172 1.00 86.31 90 ALA A O 1
ATOM 723 N N . LEU A 1 91 ? 12.642 -3.764 -2.232 1.00 86.12 91 LEU A N 1
ATOM 724 C CA . LEU A 1 91 ? 13.814 -2.944 -1.925 1.00 86.12 91 LEU A CA 1
ATOM 725 C C . LEU A 1 91 ? 15.070 -3.820 -1.762 1.00 86.12 91 LEU A C 1
ATOM 727 O O . LEU A 1 91 ? 15.134 -4.701 -0.909 1.00 86.12 91 LEU A O 1
ATOM 731 N N . ARG A 1 92 ? 16.101 -3.568 -2.581 1.00 81.19 92 ARG A N 1
ATOM 732 C CA . ARG A 1 92 ? 17.367 -4.337 -2.579 1.00 81.19 92 ARG A CA 1
ATOM 733 C C . ARG A 1 92 ? 18.555 -3.593 -1.969 1.00 81.19 92 ARG A C 1
ATOM 735 O O . ARG A 1 92 ? 19.695 -4.028 -2.129 1.00 81.19 92 ARG A O 1
ATOM 742 N N . THR A 1 93 ? 18.322 -2.455 -1.328 1.00 86.56 93 THR A N 1
ATOM 743 C CA . THR A 1 93 ? 19.394 -1.640 -0.751 1.00 86.56 93 THR A CA 1
ATOM 744 C C . THR A 1 93 ? 19.744 -2.108 0.654 1.00 86.56 93 THR A C 1
ATOM 746 O O . THR A 1 93 ? 18.921 -2.694 1.353 1.00 86.56 93 THR A O 1
ATOM 749 N N . LYS A 1 94 ? 20.970 -1.812 1.092 1.00 84.06 94 LYS A N 1
ATOM 750 C CA . LYS A 1 94 ? 21.340 -1.973 2.501 1.00 84.06 94 LYS A CA 1
ATOM 751 C C . LYS A 1 94 ? 20.507 -1.027 3.375 1.00 84.06 94 LYS A C 1
ATOM 753 O O . LYS A 1 94 ? 20.078 0.031 2.906 1.00 84.06 94 LYS A O 1
ATOM 758 N N . GLN A 1 95 ? 20.317 -1.410 4.634 1.00 80.81 95 GLN A N 1
ATOM 759 C CA . GLN A 1 95 ? 19.718 -0.548 5.650 1.00 80.81 95 GLN A CA 1
ATOM 760 C C . GLN A 1 95 ? 20.523 0.758 5.758 1.00 80.81 95 GLN A C 1
ATOM 762 O O . GLN A 1 95 ? 21.748 0.735 5.636 1.00 80.81 95 GLN A O 1
ATOM 767 N N . ASN A 1 96 ? 19.830 1.888 5.921 1.00 82.88 96 ASN A N 1
ATOM 768 C CA . ASN A 1 96 ? 20.414 3.237 6.008 1.00 82.88 96 ASN A CA 1
ATOM 769 C C . ASN A 1 96 ? 21.220 3.680 4.769 1.00 82.88 96 ASN A C 1
ATOM 771 O O . ASN A 1 96 ? 22.138 4.491 4.858 1.00 82.88 96 ASN A O 1
ATOM 775 N N . SER A 1 97 ? 20.899 3.147 3.587 1.00 91.06 97 SER A N 1
ATOM 776 C CA . SER A 1 97 ? 21.459 3.651 2.332 1.00 91.06 97 SER A CA 1
ATOM 777 C C . SER A 1 97 ? 20.643 4.835 1.811 1.00 91.06 97 SER A C 1
ATOM 779 O O . SER A 1 97 ? 19.428 4.721 1.656 1.00 91.06 97 SER A O 1
ATOM 781 N N . ARG A 1 98 ? 21.318 5.919 1.407 1.00 90.50 98 ARG A N 1
ATOM 782 C CA . ARG A 1 98 ? 20.694 7.069 0.722 1.00 90.50 98 ARG A CA 1
ATOM 783 C C . ARG A 1 98 ? 19.902 6.661 -0.525 1.00 90.50 98 ARG A C 1
ATOM 785 O O . ARG A 1 98 ? 18.857 7.235 -0.813 1.00 90.50 98 ARG A O 1
ATOM 792 N N . LEU A 1 99 ? 20.361 5.630 -1.240 1.00 88.75 99 LEU A N 1
ATOM 793 C CA . LEU A 1 99 ? 19.625 5.057 -2.370 1.00 88.75 99 LEU A CA 1
ATOM 794 C C . LEU A 1 99 ? 18.292 4.436 -1.925 1.00 88.75 99 LEU A C 1
ATOM 796 O O . LEU A 1 99 ? 17.294 4.563 -2.628 1.00 88.75 99 LEU A O 1
ATOM 800 N N . GLY A 1 100 ? 18.271 3.789 -0.757 1.00 90.62 100 GLY A N 1
ATOM 801 C CA . GLY A 1 100 ? 17.058 3.224 -0.173 1.00 90.62 100 GLY A CA 1
ATOM 802 C C . GLY A 1 100 ? 16.055 4.302 0.222 1.00 90.62 100 GLY A C 1
ATOM 803 O O . GLY A 1 100 ? 14.876 4.175 -0.092 1.00 90.62 100 GLY A O 1
ATOM 804 N N . GLU A 1 101 ? 16.522 5.400 0.820 1.00 91.00 101 GLU A N 1
ATOM 805 C CA . GLU A 1 101 ? 15.664 6.547 1.145 1.00 91.00 101 GLU A CA 1
ATOM 806 C C . GLU A 1 101 ? 15.023 7.162 -0.099 1.00 91.00 101 GLU A C 1
ATOM 808 O O . GLU A 1 101 ? 13.810 7.362 -0.125 1.00 91.00 101 GLU A O 1
ATOM 813 N N . VAL A 1 102 ? 15.814 7.431 -1.144 1.00 93.44 102 VAL A N 1
ATOM 814 C CA . VAL A 1 102 ? 15.303 7.984 -2.409 1.00 93.44 102 VAL A CA 1
ATOM 815 C C . VAL A 1 102 ? 14.291 7.032 -3.043 1.00 93.44 102 VAL A C 1
ATOM 817 O O . VAL A 1 102 ? 13.234 7.472 -3.490 1.00 93.44 102 VAL A O 1
ATOM 820 N N . TRP A 1 103 ? 14.573 5.727 -3.036 1.00 90.81 103 TRP A N 1
ATOM 821 C CA . TRP A 1 103 ? 13.664 4.720 -3.575 1.00 90.81 103 TRP A CA 1
ATOM 822 C C . TRP A 1 103 ? 12.332 4.683 -2.816 1.00 90.81 103 TRP A C 1
ATOM 824 O O . TRP A 1 103 ? 11.274 4.743 -3.442 1.00 90.81 103 TRP A O 1
ATOM 834 N N . ILE A 1 104 ? 12.368 4.640 -1.478 1.00 91.00 104 ILE A N 1
ATOM 835 C CA . ILE A 1 104 ? 11.157 4.616 -0.643 1.00 91.00 104 ILE A CA 1
ATOM 836 C C . ILE A 1 104 ? 10.370 5.910 -0.839 1.00 91.00 104 ILE A C 1
ATOM 838 O O . ILE A 1 104 ? 9.173 5.854 -1.101 1.00 91.00 104 ILE A O 1
ATOM 842 N N . ARG A 1 105 ? 11.028 7.074 -0.770 1.00 92.69 105 ARG A N 1
ATOM 843 C CA . ARG A 1 105 ? 10.374 8.375 -0.969 1.00 92.69 105 ARG A CA 1
ATOM 844 C C . ARG A 1 105 ? 9.733 8.480 -2.349 1.00 92.69 105 ARG A C 1
ATOM 846 O O . ARG A 1 105 ? 8.596 8.925 -2.441 1.00 92.69 105 ARG A O 1
ATOM 853 N N . GLY A 1 106 ? 10.410 8.018 -3.401 1.00 92.62 106 GLY A N 1
ATOM 854 C CA . GLY A 1 106 ? 9.854 7.982 -4.755 1.00 92.62 106 GLY A CA 1
ATOM 855 C C . GLY A 1 106 ? 8.615 7.090 -4.855 1.00 92.62 106 GLY A C 1
ATOM 856 O O . GLY A 1 106 ? 7.606 7.496 -5.429 1.00 92.62 106 GLY A O 1
ATOM 857 N N . LYS A 1 107 ? 8.648 5.905 -4.234 1.00 91.62 107 LYS A N 1
ATOM 858 C CA . LYS A 1 107 ? 7.495 4.995 -4.171 1.00 91.62 107 LYS A CA 1
ATOM 859 C C . LYS A 1 107 ? 6.334 5.589 -3.373 1.00 91.62 107 LYS A C 1
ATOM 861 O O . LYS A 1 107 ? 5.202 5.492 -3.827 1.00 91.62 107 LYS A O 1
ATOM 866 N N . LEU A 1 108 ? 6.599 6.226 -2.231 1.00 92.56 108 LEU A N 1
ATOM 867 C CA . LEU A 1 108 ? 5.572 6.890 -1.420 1.00 92.56 108 LEU A CA 1
ATOM 868 C C . LEU A 1 108 ? 4.959 8.090 -2.146 1.00 92.56 108 LEU A C 1
ATOM 870 O O . LEU A 1 108 ? 3.744 8.241 -2.141 1.00 92.56 108 LEU A O 1
ATOM 874 N N . LEU A 1 109 ? 5.770 8.906 -2.823 1.00 93.62 109 LEU A N 1
ATOM 875 C CA . LEU A 1 109 ? 5.269 10.004 -3.648 1.00 93.62 109 LEU A CA 1
ATOM 876 C C . LEU A 1 109 ? 4.354 9.482 -4.759 1.00 93.62 109 LEU A C 1
ATOM 878 O O . LEU A 1 109 ? 3.249 9.985 -4.939 1.00 93.62 109 LEU A O 1
ATOM 882 N N . TYR A 1 110 ? 4.785 8.440 -5.470 1.00 93.00 110 TYR A N 1
ATOM 883 C CA . TYR A 1 110 ? 3.962 7.799 -6.489 1.00 93.00 110 TYR A CA 1
ATOM 884 C C . TYR A 1 110 ? 2.662 7.222 -5.895 1.00 93.00 110 TYR A C 1
ATOM 886 O O . TYR A 1 110 ? 1.594 7.422 -6.469 1.00 93.00 110 TYR A O 1
ATOM 894 N N . ALA A 1 111 ? 2.724 6.583 -4.718 1.00 92.44 111 ALA A N 1
ATOM 895 C CA . ALA A 1 111 ? 1.545 6.112 -3.987 1.00 92.44 111 ALA A CA 1
ATOM 896 C C . ALA A 1 111 ? 0.537 7.242 -3.757 1.00 92.44 111 ALA A C 1
ATOM 898 O O . ALA A 1 111 ? -0.635 7.104 -4.095 1.00 92.44 111 ALA A O 1
ATOM 899 N N . LEU A 1 112 ? 1.018 8.377 -3.242 1.00 91.88 112 LEU A N 1
ATOM 900 C CA . LEU A 1 112 ? 0.203 9.553 -2.953 1.00 91.88 112 LEU A CA 1
ATOM 901 C C . LEU A 1 112 ? -0.442 10.125 -4.217 1.00 91.88 112 LEU A C 1
ATOM 903 O O . LEU A 1 112 ? -1.605 10.517 -4.177 1.00 91.88 112 LEU A O 1
ATOM 907 N N . VAL A 1 113 ? 0.273 10.152 -5.346 1.00 93.19 113 VAL A N 1
ATOM 908 C CA . VAL A 1 113 ? -0.291 10.589 -6.635 1.00 93.19 113 VAL A CA 1
ATOM 909 C C . VAL A 1 113 ? -1.435 9.667 -7.060 1.00 93.19 113 VAL A C 1
ATOM 911 O O . VAL A 1 113 ? -2.528 10.150 -7.359 1.00 93.19 113 VAL A O 1
ATOM 914 N N . VAL A 1 114 ? -1.218 8.349 -7.031 1.00 92.06 114 VAL A N 1
ATOM 915 C CA . VAL A 1 114 ? -2.243 7.350 -7.378 1.00 92.06 114 VAL A CA 1
ATOM 916 C C . VAL A 1 114 ? -3.457 7.471 -6.451 1.00 92.06 114 VAL A C 1
ATOM 918 O O . VAL A 1 114 ? -4.591 7.534 -6.925 1.00 92.06 114 VAL A O 1
ATOM 921 N N . GLU A 1 115 ? -3.246 7.569 -5.139 1.00 90.50 115 GLU A N 1
ATOM 922 C CA . GLU A 1 115 ? -4.327 7.739 -4.163 1.00 90.50 115 GLU A CA 1
ATOM 923 C C . GLU A 1 115 ? -5.086 9.050 -4.376 1.00 90.50 115 GLU A C 1
ATOM 925 O O . GLU A 1 115 ? -6.317 9.056 -4.376 1.00 90.50 115 GLU A O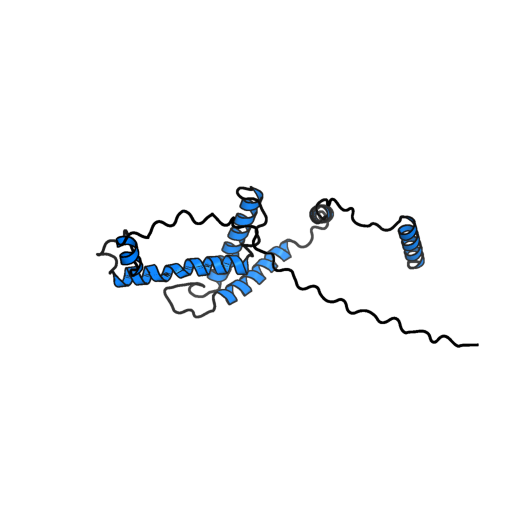 1
ATOM 930 N N . ARG A 1 116 ? -4.389 10.161 -4.635 1.00 91.44 116 ARG A N 1
ATOM 931 C CA . ARG A 1 116 ? -5.022 11.462 -4.882 1.00 91.44 116 ARG A CA 1
ATOM 932 C C . ARG A 1 116 ? -5.855 11.458 -6.162 1.00 91.44 116 ARG A C 1
ATOM 934 O O . ARG A 1 116 ? -6.945 12.031 -6.182 1.00 91.44 116 ARG A O 1
ATOM 941 N N . CYS A 1 117 ? -5.381 10.804 -7.218 1.00 91.50 117 CYS A N 1
ATOM 942 C CA . CYS A 1 117 ? -6.145 10.612 -8.449 1.00 91.50 117 CYS A CA 1
ATOM 943 C C . CYS A 1 117 ? -7.369 9.710 -8.221 1.00 91.50 117 CYS A C 1
ATOM 945 O O . CYS A 1 117 ? -8.452 10.018 -8.719 1.00 91.50 117 CYS A O 1
ATOM 947 N N . ALA A 1 118 ? -7.235 8.647 -7.424 1.00 89.44 118 ALA A N 1
ATOM 948 C CA . ALA A 1 118 ? -8.350 7.777 -7.057 1.00 89.44 118 ALA A CA 1
ATOM 949 C C . ALA A 1 118 ? -9.407 8.522 -6.224 1.00 89.44 118 ALA A C 1
ATOM 951 O O . ALA A 1 118 ? -10.597 8.405 -6.512 1.00 89.44 118 ALA A O 1
ATOM 952 N N . GLN A 1 119 ? -8.991 9.349 -5.257 1.00 87.12 119 GLN A N 1
ATOM 953 C CA . GLN A 1 119 ? -9.884 10.195 -4.452 1.00 87.12 119 GLN A CA 1
ATOM 954 C C . GLN A 1 119 ? -10.710 11.157 -5.311 1.00 87.12 119 GLN A C 1
ATOM 956 O O . GLN A 1 119 ? -11.895 11.327 -5.054 1.00 87.12 119 GLN A O 1
ATOM 961 N N . ARG A 1 120 ? -10.110 11.768 -6.343 1.00 86.50 120 ARG A N 1
ATOM 962 C CA . ARG A 1 120 ? -10.828 12.680 -7.254 1.00 86.50 120 ARG A CA 1
ATOM 963 C C . ARG A 1 120 ? -11.889 11.974 -8.106 1.00 86.50 120 ARG A C 1
ATOM 965 O O . ARG A 1 120 ? -12.800 12.634 -8.588 1.00 86.50 120 ARG A O 1
ATOM 972 N N . ARG A 1 121 ? -11.757 10.661 -8.317 1.00 82.69 121 ARG A N 1
ATOM 973 C CA . ARG A 1 121 ? -12.667 9.854 -9.150 1.00 82.69 121 ARG A CA 1
ATOM 974 C C . ARG A 1 121 ? -13.725 9.119 -8.341 1.00 82.69 121 ARG A C 1
ATOM 976 O O . ARG A 1 121 ? -14.825 8.898 -8.833 1.00 82.69 121 ARG A O 1
ATOM 983 N N . GLY A 1 122 ? -13.390 8.714 -7.120 1.00 73.88 122 GLY A N 1
ATOM 984 C CA . GLY A 1 122 ? -14.325 8.072 -6.209 1.00 73.88 122 GLY A CA 1
ATOM 985 C C . GLY A 1 122 ? -15.261 9.103 -5.592 1.00 73.88 122 GLY A C 1
ATOM 986 O O . GLY A 1 122 ? -14.850 9.869 -4.721 1.00 73.88 122 GLY A O 1
ATOM 987 N N . THR A 1 123 ? -16.531 9.102 -5.995 1.00 61.75 123 THR A N 1
ATOM 988 C CA . THR A 1 123 ? -17.567 9.904 -5.333 1.00 61.75 123 THR A CA 1
ATOM 989 C C . THR A 1 123 ? -17.676 9.469 -3.872 1.00 61.75 123 THR A C 1
ATOM 991 O O . THR A 1 123 ? -18.177 8.379 -3.586 1.00 61.75 123 THR A O 1
ATOM 994 N N . GLY A 1 124 ? -17.188 10.304 -2.950 1.00 65.06 124 GLY A N 1
ATOM 995 C CA . GLY A 1 124 ? -17.219 9.994 -1.522 1.00 65.06 124 GLY A CA 1
ATOM 996 C C . GLY A 1 124 ? -15.973 9.327 -0.937 1.00 65.06 124 GLY A C 1
ATOM 997 O O . GLY A 1 124 ? -16.039 8.797 0.165 1.00 65.06 124 GLY A O 1
ATOM 998 N N . GLY A 1 125 ? -14.843 9.360 -1.642 1.00 69.75 125 GLY A N 1
ATOM 999 C CA . GLY A 1 125 ? -13.598 8.754 -1.172 1.00 69.75 125 GLY A CA 1
ATOM 1000 C C . GLY A 1 125 ? -13.490 7.274 -1.540 1.00 69.75 125 GLY A C 1
ATOM 1001 O O . GLY A 1 125 ? -14.482 6.562 -1.678 1.00 69.75 125 GLY A O 1
ATOM 1002 N N . PHE A 1 126 ? -12.259 6.807 -1.753 1.00 74.88 126 PHE A N 1
ATOM 1003 C CA . PHE A 1 126 ? -12.015 5.444 -2.238 1.00 74.88 126 PHE A CA 1
ATOM 1004 C C . PHE A 1 126 ? -11.898 4.395 -1.120 1.00 74.88 126 PHE A C 1
ATOM 1006 O O . PHE A 1 126 ? -12.011 3.211 -1.415 1.00 74.88 126 PHE A O 1
ATOM 1013 N N . ASP A 1 127 ? -11.666 4.815 0.130 1.00 76.94 127 ASP A N 1
ATOM 1014 C CA . ASP A 1 127 ? -11.433 3.943 1.300 1.00 76.94 127 ASP A CA 1
ATOM 1015 C C . ASP A 1 127 ? -12.135 4.492 2.556 1.00 76.94 127 ASP A C 1
ATOM 1017 O O . ASP A 1 127 ? -11.625 4.411 3.670 1.00 76.94 127 ASP A O 1
ATOM 1021 N N . ALA A 1 128 ? -13.278 5.152 2.363 1.00 79.25 128 ALA A N 1
ATOM 1022 C CA . ALA A 1 128 ? -14.006 5.796 3.447 1.00 79.25 128 ALA A CA 1
ATOM 1023 C C . ALA A 1 128 ? -14.613 4.748 4.404 1.00 79.25 128 ALA A C 1
ATOM 1025 O O . ALA A 1 128 ? -15.161 3.743 3.951 1.00 79.25 128 ALA A O 1
ATOM 1026 N N . LEU A 1 129 ? -14.486 4.982 5.717 1.00 84.06 129 LEU A N 1
ATOM 1027 C CA . LEU A 1 129 ? -14.954 4.079 6.785 1.00 84.06 129 LEU A CA 1
ATOM 1028 C C . LEU A 1 129 ? -16.354 4.426 7.306 1.00 84.06 129 LEU A C 1
ATOM 1030 O O . LEU A 1 129 ? -16.960 3.636 8.020 1.00 84.06 129 LEU A O 1
ATOM 1034 N N . ASP A 1 130 ? -16.857 5.605 6.951 1.00 84.62 130 ASP A N 1
ATOM 1035 C CA . ASP A 1 130 ? -18.159 6.152 7.342 1.00 84.62 130 ASP A CA 1
ATOM 1036 C C . ASP A 1 130 ? -19.335 5.517 6.582 1.00 84.62 130 ASP A C 1
ATOM 1038 O O . ASP A 1 130 ? -20.496 5.7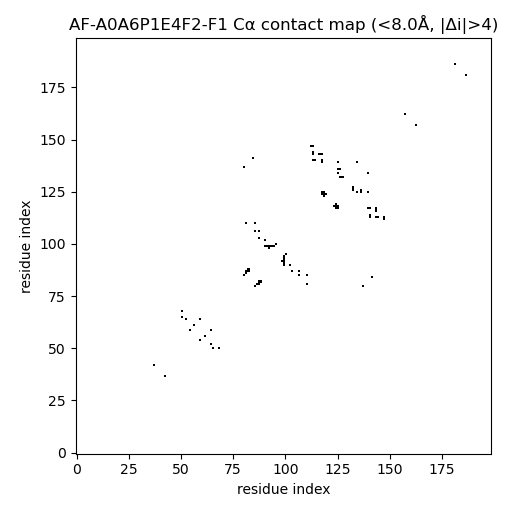48 6.911 1.00 84.62 130 ASP A O 1
ATOM 1042 N N . ARG A 1 131 ? -19.051 4.735 5.537 1.00 80.50 131 ARG A N 1
ATOM 1043 C CA . ARG A 1 131 ? -20.051 4.208 4.608 1.00 80.50 131 ARG A CA 1
ATOM 1044 C C . ARG A 1 131 ? -19.675 2.810 4.115 1.00 80.50 131 ARG A C 1
ATOM 1046 O O . ARG A 1 131 ? -18.489 2.496 4.013 1.00 80.50 131 ARG A O 1
ATOM 1053 N N . PRO A 1 132 ? -20.654 1.979 3.719 1.00 75.19 132 PRO A N 1
ATOM 1054 C CA . PRO A 1 132 ? -20.357 0.707 3.078 1.00 75.19 132 PRO A CA 1
ATOM 1055 C C . PRO A 1 132 ? -19.607 0.920 1.757 1.00 75.19 132 PRO A C 1
ATOM 1057 O O . PRO A 1 132 ? -19.905 1.835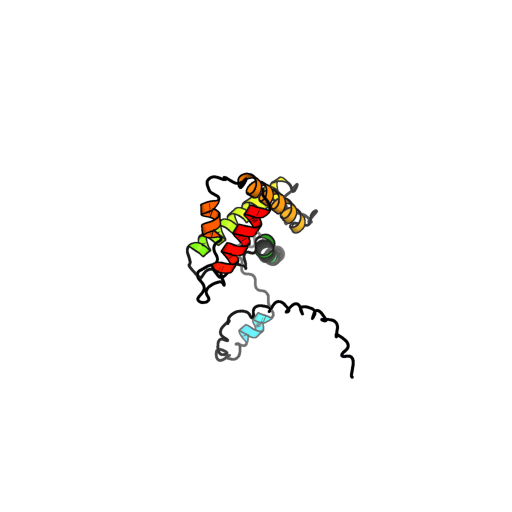 0.980 1.00 75.19 132 PRO A O 1
ATOM 1060 N N . HIS A 1 133 ? -18.642 0.042 1.483 1.00 72.56 133 HIS A N 1
ATOM 1061 C CA . HIS A 1 133 ? -17.857 0.090 0.255 1.00 72.56 133 HIS A CA 1
ATOM 1062 C C . HIS A 1 133 ? -18.751 -0.139 -0.973 1.00 72.56 133 HIS A C 1
ATOM 1064 O O . HIS A 1 133 ? -19.241 -1.241 -1.203 1.00 72.56 133 HIS A O 1
ATOM 1070 N N . ARG A 1 134 ? -18.928 0.898 -1.802 1.00 70.69 134 ARG A N 1
ATOM 1071 C CA . ARG A 1 134 ? -19.625 0.797 -3.101 1.00 70.69 134 ARG A CA 1
ATOM 1072 C C . ARG A 1 134 ? -18.731 0.290 -4.234 1.00 70.69 134 ARG A C 1
ATOM 1074 O O . ARG A 1 134 ? -19.218 -0.078 -5.296 1.00 70.69 134 ARG A O 1
ATOM 1081 N N . LEU A 1 135 ? -17.419 0.308 -4.022 1.00 73.94 135 LEU A N 1
ATOM 1082 C CA . LEU A 1 135 ? -16.392 -0.048 -4.995 1.00 73.94 135 LEU A CA 1
ATOM 1083 C C . LEU A 1 135 ? -15.329 -0.892 -4.299 1.00 73.94 135 LEU A C 1
ATOM 1085 O O . LEU A 1 135 ? -15.094 -0.728 -3.105 1.00 73.94 135 LEU A O 1
ATOM 1089 N N . THR 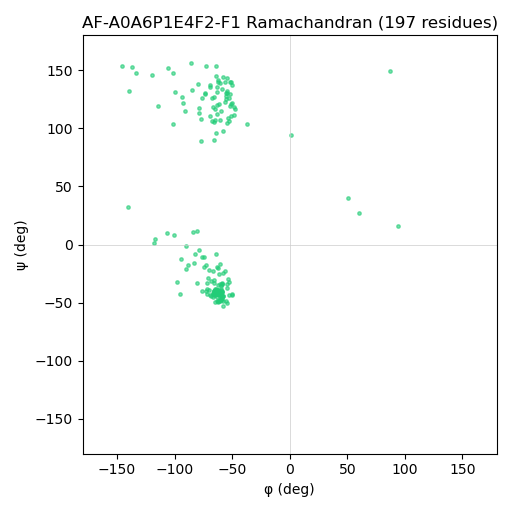A 1 136 ? -14.636 -1.752 -5.045 1.00 83.19 136 THR A N 1
ATOM 1090 C CA . THR A 1 136 ? -13.424 -2.401 -4.535 1.00 83.19 136 THR A CA 1
ATOM 1091 C C . THR A 1 136 ? -12.258 -1.407 -4.631 1.00 83.19 136 THR A C 1
ATOM 1093 O O . THR A 1 136 ? -11.829 -1.124 -5.758 1.00 83.19 136 THR A O 1
ATOM 1096 N N . PRO A 1 137 ? -11.683 -0.920 -3.511 1.00 81.44 137 PRO A N 1
ATOM 1097 C CA . PRO A 1 137 ? -10.615 0.090 -3.535 1.00 81.44 137 PRO A CA 1
ATOM 1098 C C . PRO A 1 137 ? -9.431 -0.335 -4.412 1.00 81.44 137 PRO A C 1
ATOM 1100 O O . PRO A 1 137 ? -8.874 0.448 -5.177 1.00 81.44 137 PRO A O 1
ATOM 1103 N N . TRP A 1 138 ? -9.117 -1.631 -4.380 1.00 84.94 138 TRP A N 1
ATOM 1104 C CA . TRP A 1 138 ? -8.084 -2.262 -5.194 1.00 84.94 138 TRP A CA 1
ATOM 1105 C C . TRP A 1 138 ? -8.272 -2.106 -6.700 1.00 84.94 138 TRP A C 1
ATOM 1107 O O . TRP A 1 138 ? -7.302 -1.828 -7.401 1.00 84.94 138 TRP A O 1
ATOM 1117 N N . ARG A 1 139 ? -9.496 -2.295 -7.211 1.00 86.69 139 ARG A N 1
ATOM 1118 C CA . ARG A 1 139 ? -9.761 -2.195 -8.653 1.00 86.69 139 ARG A CA 1
ATOM 1119 C C . ARG A 1 139 ? -9.603 -0.756 -9.126 1.00 86.69 139 ARG A C 1
ATOM 1121 O O . ARG A 1 139 ? -8.949 -0.525 -10.137 1.00 86.69 139 ARG A O 1
ATOM 1128 N N . LEU A 1 140 ? -10.137 0.201 -8.364 1.00 87.50 140 LEU A N 1
ATOM 1129 C CA . LEU A 1 140 ? -9.994 1.622 -8.673 1.00 87.50 140 LEU A CA 1
ATOM 1130 C C . LEU A 1 140 ? -8.521 2.046 -8.666 1.00 87.50 140 LEU A C 1
ATOM 1132 O O . LEU A 1 140 ? -8.058 2.652 -9.627 1.00 87.50 140 LEU A O 1
ATOM 1136 N N . LEU A 1 141 ? -7.772 1.677 -7.623 1.00 88.31 141 LEU A N 1
ATOM 1137 C CA . LEU A 1 141 ? -6.340 1.965 -7.530 1.00 88.31 141 LEU A CA 1
ATOM 1138 C C . LEU A 1 141 ? -5.552 1.346 -8.688 1.00 88.31 141 LEU A C 1
ATOM 1140 O O . LEU A 1 141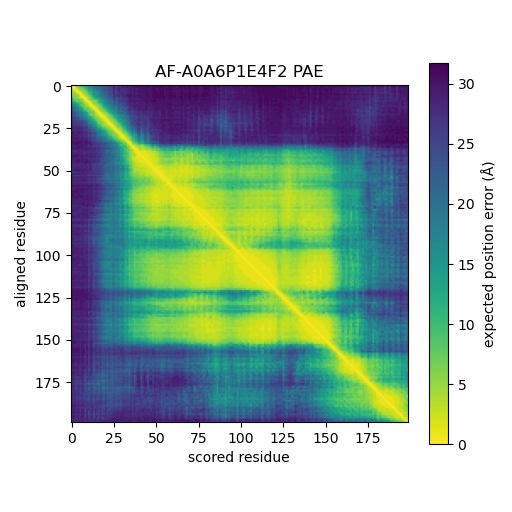 ? -4.675 2.005 -9.231 1.00 88.31 141 LEU A O 1
ATOM 1144 N N . ALA A 1 142 ? -5.868 0.116 -9.100 1.00 89.25 142 ALA A N 1
ATOM 1145 C CA . ALA A 1 142 ? -5.211 -0.523 -10.238 1.00 89.25 142 ALA A CA 1
ATOM 1146 C C . ALA A 1 142 ? -5.473 0.221 -11.560 1.00 89.25 142 ALA A C 1
ATOM 1148 O O . ALA A 1 142 ? -4.540 0.418 -12.336 1.00 89.25 142 ALA A O 1
ATOM 1149 N N . ILE A 1 143 ? -6.709 0.675 -11.798 1.00 90.50 143 ILE A N 1
ATOM 1150 C CA . ILE A 1 143 ? -7.064 1.473 -12.984 1.00 90.50 143 ILE A CA 1
ATOM 1151 C C . ILE A 1 143 ? -6.336 2.820 -12.956 1.00 90.50 143 ILE A C 1
ATOM 1153 O O . ILE A 1 143 ? -5.670 3.190 -13.920 1.00 90.50 143 ILE A O 1
ATOM 1157 N N . VAL A 1 144 ? -6.404 3.532 -11.828 1.00 91.38 144 VAL A N 1
ATOM 1158 C CA . VAL A 1 144 ? -5.748 4.835 -11.659 1.00 91.38 144 VAL A CA 1
ATOM 1159 C C . VAL A 1 144 ? -4.236 4.716 -11.832 1.00 91.38 144 VAL A C 1
ATOM 1161 O O . VAL A 1 144 ? -3.633 5.537 -12.516 1.00 91.38 144 VAL A O 1
ATOM 1164 N N . ARG A 1 145 ? -3.626 3.669 -11.269 1.00 91.62 145 ARG A N 1
ATOM 1165 C CA . ARG A 1 145 ? -2.204 3.363 -11.432 1.00 91.62 145 ARG A CA 1
ATOM 1166 C C . ARG A 1 145 ? -1.825 3.242 -12.907 1.00 91.62 145 ARG A C 1
ATOM 1168 O O . ARG A 1 145 ? -0.866 3.876 -13.324 1.00 91.62 145 ARG A O 1
ATOM 1175 N N . GLN A 1 146 ? -2.580 2.476 -13.698 1.00 91.12 146 GLN A N 1
ATOM 1176 C CA . GLN A 1 146 ? -2.290 2.309 -15.128 1.00 91.12 146 GLN A CA 1
ATOM 1177 C C . GLN A 1 146 ? -2.317 3.638 -15.887 1.00 91.12 146 GLN A C 1
ATOM 1179 O O . GLN A 1 146 ? -1.539 3.837 -16.813 1.00 91.12 146 GLN A O 1
ATOM 1184 N N . GLU A 1 147 ? -3.205 4.556 -15.521 1.00 91.19 147 GLU A N 1
ATOM 1185 C CA . GLU A 1 147 ? -3.246 5.880 -16.140 1.00 91.19 147 GLU A CA 1
ATOM 1186 C C . GLU A 1 147 ? -2.073 6.763 -15.720 1.00 91.19 147 GLU A C 1
ATOM 1188 O O . GLU A 1 147 ? -1.468 7.403 -16.573 1.00 91.19 147 GLU A O 1
ATOM 1193 N N . VAL A 1 148 ? -1.709 6.757 -14.435 1.00 91.56 148 VAL A N 1
ATOM 1194 C CA . VAL A 1 148 ? -0.517 7.468 -13.951 1.00 91.56 148 VAL A CA 1
ATOM 1195 C C . VAL A 1 148 ? 0.746 6.911 -14.620 1.00 91.56 148 VAL A C 1
ATOM 1197 O O . VAL A 1 148 ? 1.602 7.684 -15.044 1.00 91.56 148 VAL A O 1
ATOM 1200 N N . ASP A 1 149 ? 0.839 5.589 -14.788 1.00 90.44 149 ASP A N 1
ATOM 1201 C CA . ASP A 1 149 ? 1.931 4.933 -15.515 1.00 90.44 149 ASP A CA 1
ATOM 1202 C C . ASP A 1 149 ? 1.999 5.406 -16.975 1.00 90.44 149 ASP A C 1
ATOM 1204 O O . ASP A 1 149 ? 3.092 5.672 -17.476 1.00 90.44 149 ASP A O 1
ATOM 1208 N N . ARG A 1 150 ? 0.849 5.588 -17.642 1.00 88.00 150 ARG A N 1
ATOM 1209 C CA . ARG A 1 150 ? 0.791 6.167 -18.995 1.00 88.00 150 ARG A CA 1
ATOM 1210 C C . ARG A 1 150 ? 1.253 7.619 -19.014 1.00 88.00 150 ARG A C 1
ATOM 1212 O O . ARG A 1 150 ? 2.041 7.967 -19.880 1.00 88.00 150 ARG A O 1
ATOM 1219 N N . TRP A 1 151 ? 0.838 8.453 -18.059 1.00 88.31 151 TRP A N 1
ATOM 1220 C CA . TRP A 1 151 ? 1.292 9.850 -17.990 1.00 88.31 151 TRP A CA 1
ATOM 1221 C C . TRP A 1 151 ? 2.807 9.950 -17.815 1.00 88.31 151 TRP A C 1
ATOM 1223 O O . TRP A 1 151 ? 3.457 10.749 -18.484 1.00 88.31 151 TRP A O 1
ATOM 1233 N N . ILE A 1 152 ? 3.378 9.116 -16.944 1.00 85.19 152 ILE A N 1
ATOM 1234 C CA . ILE A 1 152 ? 4.827 9.067 -16.734 1.00 85.19 152 ILE A CA 1
ATOM 1235 C C . ILE A 1 152 ? 5.524 8.548 -17.996 1.00 85.19 152 ILE A C 1
ATOM 1237 O O . ILE A 1 152 ? 6.512 9.140 -18.424 1.00 85.19 152 ILE A O 1
ATOM 1241 N N . GLY A 1 153 ? 5.013 7.476 -18.606 1.00 79.44 153 GLY A N 1
ATOM 1242 C CA . GLY A 1 153 ? 5.566 6.903 -19.835 1.00 79.44 153 GLY A CA 1
ATOM 1243 C C . GLY A 1 153 ? 5.524 7.866 -21.026 1.00 79.44 153 GLY A C 1
ATOM 1244 O O . GLY A 1 153 ? 6.504 7.974 -21.757 1.00 79.44 153 GLY A O 1
ATOM 1245 N N . ASP A 1 154 ? 4.441 8.628 -21.176 1.00 71.50 154 ASP A N 1
ATOM 1246 C CA . ASP A 1 154 ? 4.257 9.600 -22.258 1.00 71.50 154 ASP A CA 1
ATOM 1247 C C . ASP A 1 154 ? 5.204 10.802 -22.148 1.00 71.50 154 ASP A C 1
ATOM 1249 O O . ASP A 1 154 ? 5.626 11.349 -23.172 1.00 71.50 154 ASP A O 1
ATOM 1253 N N . VAL A 1 155 ? 5.572 11.202 -20.924 1.00 62.12 155 VAL A N 1
ATOM 1254 C CA . VAL A 1 155 ? 6.614 12.215 -20.669 1.00 62.12 155 VAL A CA 1
ATOM 1255 C C . VAL A 1 155 ? 8.008 11.674 -21.000 1.00 62.12 155 VAL A C 1
ATOM 1257 O O . VAL A 1 155 ? 8.882 12.436 -21.404 1.00 62.12 155 VAL A O 1
ATOM 1260 N N . GLN A 1 156 ? 8.217 10.359 -20.888 1.00 59.38 156 GLN A N 1
ATOM 1261 C CA . GLN A 1 156 ? 9.464 9.686 -21.270 1.00 59.38 156 GLN A CA 1
ATOM 1262 C C . GLN A 1 156 ? 9.570 9.420 -22.780 1.00 59.38 156 GLN A C 1
ATOM 1264 O O . GLN A 1 156 ? 10.474 8.688 -23.188 1.00 59.38 156 GLN A O 1
ATOM 1269 N N . ARG A 1 157 ? 8.692 9.997 -23.625 1.00 58.78 157 ARG A N 1
ATOM 1270 C CA . ARG A 1 157 ? 8.868 9.960 -25.086 1.00 58.78 157 ARG A CA 1
ATOM 1271 C C . ARG A 1 157 ? 10.307 10.346 -25.415 1.00 58.78 157 ARG A C 1
ATOM 1273 O O . ARG A 1 157 ? 10.763 11.435 -25.068 1.00 58.78 157 ARG A O 1
ATOM 1280 N N . GLY A 1 158 ? 11.014 9.375 -25.995 1.00 58.66 158 GLY A N 1
ATOM 1281 C CA . GLY A 1 158 ? 12.466 9.314 -26.032 1.00 58.66 158 GLY A CA 1
ATOM 1282 C C . GLY A 1 158 ? 13.083 10.627 -26.476 1.00 58.66 158 GLY A C 1
ATOM 1283 O O . GLY A 1 158 ? 12.994 11.016 -27.638 1.00 58.66 158 GLY A O 1
ATOM 1284 N N . ARG A 1 159 ? 13.752 11.287 -25.537 1.00 61.09 159 ARG A N 1
ATOM 1285 C CA . ARG A 1 159 ? 14.773 12.283 -25.835 1.00 61.09 159 ARG A CA 1
ATOM 1286 C C . ARG A 1 159 ? 15.923 11.533 -26.502 1.00 61.09 159 ARG A C 1
ATOM 1288 O O . ARG A 1 159 ? 16.777 10.979 -25.812 1.00 61.09 159 ARG A O 1
ATOM 1295 N N . ALA A 1 160 ? 15.878 11.426 -27.834 1.00 67.81 160 ALA A N 1
ATOM 1296 C CA . ALA A 1 160 ? 16.876 10.699 -28.624 1.00 67.81 160 ALA A CA 1
ATOM 1297 C C . ALA A 1 160 ? 18.303 11.186 -28.313 1.00 67.81 160 ALA A C 1
ATOM 1299 O O . ALA A 1 160 ? 19.233 10.388 -28.293 1.00 67.81 160 ALA A O 1
ATOM 1300 N N . ASP A 1 161 ? 18.441 12.463 -27.935 1.00 75.62 161 ASP A N 1
ATOM 1301 C CA . ASP A 1 161 ? 19.675 13.107 -27.474 1.00 75.62 161 ASP A CA 1
ATOM 1302 C C . ASP A 1 161 ? 20.292 12.486 -26.209 1.00 75.62 161 ASP A C 1
ATOM 1304 O O . ASP A 1 161 ? 21.455 12.740 -25.914 1.00 75.62 161 ASP A O 1
ATOM 1308 N N . ARG A 1 162 ? 19.544 11.689 -25.437 1.00 7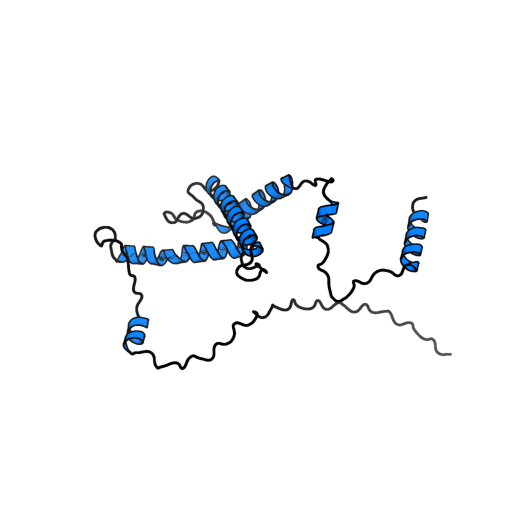3.12 162 ARG A N 1
ATOM 1309 C CA . ARG A 1 162 ? 20.015 11.088 -24.174 1.00 73.12 162 ARG A CA 1
ATOM 1310 C C . ARG A 1 162 ? 20.061 9.565 -24.190 1.00 73.12 162 ARG A C 1
ATOM 1312 O O . ARG A 1 162 ? 20.347 8.960 -23.156 1.00 73.12 162 ARG A O 1
ATOM 1319 N N . TRP A 1 163 ? 19.781 8.940 -25.331 1.00 77.94 163 TRP A N 1
ATOM 1320 C CA . TRP A 1 163 ? 19.654 7.487 -25.413 1.00 77.94 163 TRP A CA 1
ATOM 1321 C C . TRP A 1 163 ? 20.953 6.753 -25.051 1.00 77.94 163 TRP A C 1
ATOM 1323 O O . TRP A 1 163 ? 20.909 5.775 -24.305 1.00 77.94 163 TRP A O 1
ATOM 1333 N N . ASP A 1 164 ? 22.110 7.277 -25.461 1.00 79.81 164 ASP A N 1
ATOM 1334 C CA . ASP A 1 164 ? 23.417 6.683 -25.141 1.00 79.81 164 ASP A CA 1
ATOM 1335 C C . ASP A 1 164 ? 23.674 6.618 -23.627 1.00 79.81 164 ASP A C 1
ATOM 1337 O O . ASP A 1 164 ? 24.093 5.587 -23.097 1.00 79.81 164 ASP A O 1
ATOM 1341 N N . ALA A 1 165 ? 23.311 7.677 -22.896 1.00 78.94 165 ALA A N 1
ATOM 1342 C CA . ALA A 1 165 ? 23.413 7.703 -21.438 1.00 78.94 165 ALA A CA 1
ATOM 1343 C C . ALA A 1 165 ? 22.465 6.688 -20.769 1.00 78.94 165 ALA A C 1
ATOM 1345 O O . ALA A 1 165 ? 22.800 6.106 -19.735 1.00 78.94 165 ALA A O 1
ATOM 1346 N N . CYS A 1 166 ? 21.287 6.437 -21.350 1.00 75.25 166 CYS A N 1
ATOM 1347 C CA . CYS A 1 166 ? 20.385 5.388 -20.871 1.00 75.25 166 CYS A CA 1
ATOM 1348 C C . CYS A 1 166 ? 20.983 3.990 -21.078 1.00 75.25 166 CYS A C 1
ATOM 1350 O O . CYS A 1 166 ? 20.925 3.166 -20.162 1.00 75.25 166 CYS A O 1
ATOM 1352 N N . ILE A 1 167 ? 21.593 3.728 -22.239 1.00 79.94 167 ILE A N 1
ATOM 1353 C CA . ILE A 1 167 ? 22.285 2.462 -22.520 1.00 79.94 167 ILE A CA 1
ATOM 1354 C C . ILE A 1 167 ? 23.413 2.224 -21.515 1.00 79.94 167 ILE A C 1
ATOM 1356 O O . ILE A 1 167 ? 23.539 1.111 -21.004 1.00 79.94 167 ILE A O 1
ATOM 1360 N N . ASP A 1 168 ? 24.172 3.260 -21.158 1.00 79.00 168 ASP A N 1
ATOM 1361 C CA . ASP A 1 168 ? 25.239 3.164 -20.160 1.00 79.00 168 ASP A CA 1
ATOM 1362 C C . ASP A 1 168 ? 24.747 2.707 -18.782 1.00 79.00 168 ASP A C 1
ATOM 1364 O O . ASP A 1 168 ? 25.392 1.872 -18.145 1.00 79.00 168 ASP A O 1
ATOM 1368 N N . VAL A 1 169 ? 23.586 3.193 -18.335 1.00 78.88 169 VAL A N 1
ATOM 1369 C CA . VAL A 1 169 ? 22.966 2.773 -17.064 1.00 78.88 169 VAL A CA 1
ATOM 1370 C C . VAL A 1 169 ? 22.405 1.352 -17.145 1.00 78.88 169 VAL A C 1
ATOM 1372 O O . VAL A 1 169 ? 22.425 0.621 -16.152 1.00 78.88 169 VAL A O 1
ATOM 1375 N N . LEU A 1 170 ? 21.908 0.947 -18.316 1.00 77.25 170 LEU A N 1
ATOM 1376 C CA . LEU A 1 170 ? 21.368 -0.394 -18.553 1.00 77.25 170 LEU A CA 1
ATOM 1377 C C . LEU A 1 170 ? 22.453 -1.474 -18.670 1.00 77.25 170 LEU A C 1
ATOM 1379 O O . LEU A 1 170 ? 22.121 -2.663 -18.639 1.00 77.25 170 LEU A O 1
ATOM 1383 N N . LYS A 1 171 ? 23.737 -1.101 -18.775 1.00 77.00 171 LYS A N 1
ATOM 1384 C CA . LYS A 1 171 ? 24.852 -2.058 -18.788 1.00 77.00 171 LYS A CA 1
ATOM 1385 C C . LYS A 1 171 ? 24.804 -2.947 -17.540 1.00 77.00 171 LYS A C 1
ATOM 1387 O O . LYS A 1 171 ? 24.712 -2.479 -16.404 1.00 77.00 171 LYS A O 1
ATOM 1392 N N . GLU A 1 172 ? 24.900 -4.260 -17.752 1.00 66.50 172 GLU A N 1
ATOM 1393 C CA . GLU A 1 172 ? 24.985 -5.239 -16.666 1.00 66.50 172 GLU A CA 1
ATOM 1394 C C . GLU A 1 172 ? 26.156 -4.870 -15.736 1.00 66.50 172 GLU A C 1
ATOM 1396 O O . GLU A 1 172 ? 27.274 -4.608 -16.184 1.00 66.50 172 GLU A O 1
ATOM 1401 N N . ARG A 1 173 ? 25.910 -4.867 -14.419 1.00 66.94 173 ARG A N 1
ATOM 1402 C CA . ARG A 1 173 ? 26.941 -4.577 -13.412 1.00 66.94 173 ARG A CA 1
ATOM 1403 C C . ARG A 1 173 ? 28.185 -5.449 -13.654 1.00 66.94 173 ARG A C 1
ATOM 1405 O O . ARG A 1 173 ? 28.008 -6.651 -13.871 1.00 66.94 173 ARG A O 1
ATOM 1412 N N . PRO A 1 174 ? 29.420 -4.924 -13.511 1.00 69.38 174 PRO A N 1
ATOM 1413 C CA . PRO A 1 174 ? 30.639 -5.702 -13.727 1.00 69.38 174 PRO A CA 1
ATOM 1414 C C . PRO A 1 174 ? 30.602 -7.054 -12.999 1.00 69.38 174 PRO A C 1
ATOM 1416 O O . PRO A 1 174 ? 30.470 -7.122 -11.772 1.00 69.38 174 PRO A O 1
ATOM 1419 N N . ARG A 1 175 ? 30.669 -8.151 -13.763 1.00 64.81 175 ARG A N 1
ATOM 1420 C CA . ARG A 1 175 ? 30.678 -9.528 -13.250 1.00 64.81 175 ARG A CA 1
ATOM 1421 C C . ARG A 1 175 ? 32.104 -10.073 -13.266 1.00 64.81 175 ARG A C 1
ATOM 1423 O O . ARG A 1 175 ? 32.877 -9.786 -14.170 1.00 64.81 175 ARG A O 1
ATOM 1430 N N . ARG A 1 176 ? 32.431 -10.948 -12.305 1.00 74.44 176 ARG A N 1
ATOM 1431 C CA . ARG A 1 176 ? 33.703 -11.703 -12.301 1.00 74.44 176 ARG A CA 1
ATOM 1432 C C . ARG A 1 176 ? 33.861 -12.625 -13.519 1.00 74.44 176 ARG A C 1
ATOM 1434 O O . ARG A 1 176 ? 34.980 -12.945 -13.890 1.00 74.44 176 ARG A O 1
ATOM 1441 N N . ARG A 1 177 ? 32.755 -13.065 -14.130 1.00 79.50 177 ARG A N 1
ATOM 1442 C CA . ARG A 1 177 ? 32.769 -13.802 -15.401 1.00 79.50 177 ARG A CA 1
ATOM 1443 C C . ARG A 1 177 ? 32.603 -12.800 -16.539 1.00 79.50 177 ARG A C 1
ATOM 1445 O O . ARG A 1 177 ? 31.596 -12.095 -16.559 1.00 79.50 177 ARG A O 1
ATOM 1452 N N . ARG A 1 178 ? 33.569 -12.747 -17.462 1.00 73.06 178 ARG A N 1
ATOM 1453 C CA . ARG A 1 178 ? 33.434 -11.969 -18.701 1.00 73.06 178 ARG A CA 1
ATOM 1454 C C . ARG A 1 178 ? 32.280 -12.541 -19.526 1.00 73.06 178 ARG A C 1
ATOM 1456 O O . ARG A 1 178 ? 32.158 -13.761 -19.641 1.00 73.06 178 ARG A O 1
ATOM 1463 N N . LEU A 1 179 ? 31.436 -11.664 -20.067 1.00 74.81 179 LEU A N 1
ATOM 1464 C CA . LEU A 1 179 ? 30.472 -12.062 -21.090 1.00 74.81 179 LEU A CA 1
ATOM 1465 C C . LEU A 1 179 ? 31.240 -12.598 -22.300 1.00 74.81 179 LEU A C 1
ATOM 1467 O O . LEU A 1 179 ? 32.285 -12.060 -22.663 1.00 74.81 179 LEU A O 1
ATOM 1471 N N . GLN A 1 180 ? 30.735 -13.682 -22.883 1.00 83.62 180 GLN A N 1
ATOM 1472 C CA . GLN A 1 180 ? 31.290 -14.223 -24.115 1.00 83.62 180 GLN A CA 1
ATOM 1473 C C . GLN A 1 180 ? 31.048 -13.210 -25.231 1.00 83.62 180 GLN A C 1
ATOM 1475 O O . GLN A 1 180 ? 29.921 -12.769 -25.442 1.00 83.62 180 GLN A O 1
ATOM 1480 N N . THR A 1 181 ? 32.113 -12.838 -25.925 1.00 86.81 181 THR A N 1
ATOM 1481 C CA . THR A 1 181 ? 32.049 -12.066 -27.164 1.00 86.81 181 THR A CA 1
ATOM 1482 C C . THR A 1 181 ? 32.345 -12.999 -28.326 1.00 86.81 181 THR A C 1
ATOM 1484 O O . THR A 1 181 ? 33.064 -13.989 -28.165 1.00 86.81 181 THR A O 1
ATOM 1487 N N . LEU A 1 182 ? 31.805 -12.691 -29.502 1.00 90.62 182 LEU A N 1
ATOM 1488 C CA . LEU A 1 182 ? 32.160 -13.433 -30.705 1.00 90.62 182 LEU A CA 1
ATOM 1489 C C . LEU A 1 182 ? 33.662 -13.259 -30.998 1.00 90.62 182 LEU A C 1
ATOM 1491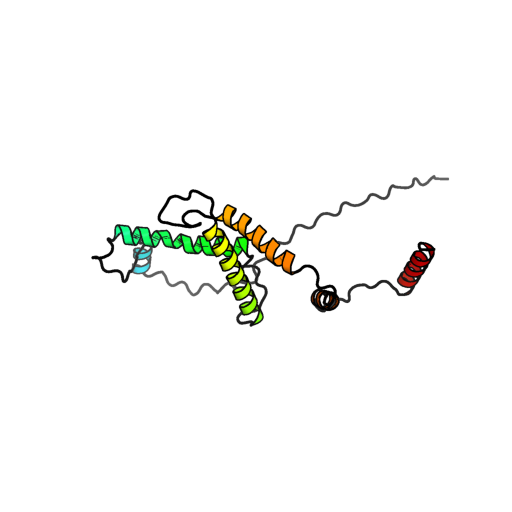 O O . LEU A 1 182 ? 34.188 -12.154 -30.831 1.00 90.62 182 LEU A O 1
ATOM 1495 N N . PRO A 1 183 ? 34.371 -14.320 -31.425 1.00 91.38 183 PRO A N 1
ATOM 1496 C CA . PRO A 1 183 ? 35.730 -14.188 -31.934 1.00 91.38 183 PRO A CA 1
ATOM 1497 C C . PRO A 1 183 ? 35.768 -13.222 -33.124 1.00 91.38 183 PRO A C 1
ATOM 1499 O O . PRO A 1 183 ? 34.850 -13.233 -33.945 1.00 91.38 183 PRO A O 1
ATOM 1502 N N . ALA A 1 184 ? 36.845 -12.440 -33.255 1.00 88.44 184 A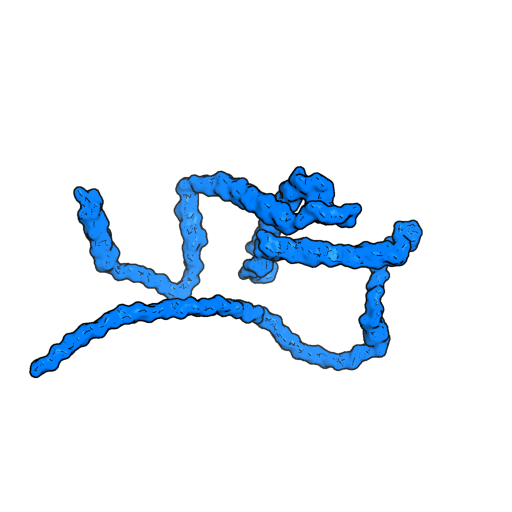LA A N 1
ATOM 1503 C CA . ALA A 1 184 ? 36.981 -11.408 -34.293 1.00 88.44 184 ALA A CA 1
ATOM 1504 C C . ALA A 1 184 ? 36.659 -11.930 -35.706 1.00 88.44 184 ALA A C 1
ATOM 1506 O O . ALA A 1 184 ? 35.885 -11.318 -36.433 1.00 88.44 184 ALA A O 1
ATOM 1507 N N . ARG A 1 185 ? 37.136 -13.137 -36.034 1.00 89.31 185 ARG A N 1
ATOM 1508 C CA . ARG A 1 185 ? 36.889 -13.786 -37.329 1.00 89.31 185 ARG A CA 1
ATOM 1509 C C . ARG A 1 185 ? 35.407 -14.038 -37.628 1.00 89.31 185 ARG A C 1
ATOM 1511 O O . ARG A 1 185 ? 34.994 -13.963 -38.778 1.00 89.31 185 ARG A O 1
ATOM 1518 N N . VAL A 1 186 ? 34.597 -14.330 -36.610 1.00 88.31 186 VAL A N 1
ATOM 1519 C CA . VAL A 1 186 ? 33.147 -14.530 -36.781 1.00 88.31 186 VAL A CA 1
ATOM 1520 C C . VAL A 1 186 ? 32.456 -13.192 -37.040 1.00 88.31 186 VAL A C 1
ATOM 1522 O O . VAL A 1 186 ? 31.590 -13.110 -37.905 1.00 88.31 186 VAL A O 1
ATOM 1525 N N . VAL A 1 187 ? 32.881 -12.134 -36.344 1.00 90.56 187 VAL A N 1
ATOM 1526 C CA . VAL A 1 187 ? 32.371 -10.770 -36.560 1.00 90.56 187 VAL A CA 1
ATOM 1527 C C . VAL A 1 187 ? 32.707 -10.282 -37.973 1.00 90.56 187 VAL A C 1
ATOM 1529 O O . VAL A 1 187 ? 31.846 -9.739 -38.659 1.00 90.56 187 VAL A O 1
ATOM 1532 N N . GLU A 1 188 ? 33.927 -10.534 -38.450 1.00 89.75 188 GLU A N 1
ATOM 1533 C CA . GLU A 1 188 ? 34.341 -10.216 -39.822 1.00 89.75 188 GLU A CA 1
ATOM 1534 C C . GLU A 1 188 ? 33.480 -10.932 -40.868 1.00 89.75 188 GLU A C 1
ATOM 1536 O O . GLU A 1 188 ? 32.994 -10.290 -41.799 1.00 89.75 188 GLU A O 1
ATOM 1541 N N . MET A 1 189 ? 33.237 -12.236 -40.692 1.00 89.50 189 MET A N 1
ATOM 1542 C CA . MET A 1 189 ? 32.370 -13.010 -41.587 1.00 89.50 189 MET A CA 1
ATOM 1543 C C . MET A 1 189 ? 30.947 -12.443 -41.645 1.00 89.50 189 MET A C 1
ATOM 1545 O O . MET A 1 189 ? 30.397 -12.296 -42.736 1.00 89.50 189 MET A O 1
ATOM 1549 N N . MET A 1 190 ? 30.367 -12.087 -40.494 1.00 87.75 190 MET A N 1
ATOM 1550 C CA . MET A 1 190 ? 29.029 -11.488 -40.430 1.00 87.75 190 MET A CA 1
ATOM 1551 C C . MET A 1 190 ? 28.976 -10.135 -41.153 1.00 87.75 190 MET A C 1
ATOM 1553 O O . MET A 1 190 ? 28.087 -9.913 -41.971 1.00 87.75 190 MET A O 1
ATOM 1557 N N . ASN A 1 191 ? 29.971 -9.270 -40.940 1.00 87.00 191 ASN A N 1
ATOM 1558 C CA . ASN A 1 191 ? 30.036 -7.953 -41.584 1.00 87.00 191 ASN A CA 1
ATOM 1559 C C . ASN A 1 191 ? 30.221 -8.042 -43.112 1.00 87.00 191 ASN A C 1
ATOM 1561 O O . ASN A 1 191 ? 29.789 -7.156 -43.851 1.00 87.00 191 ASN A O 1
ATOM 1565 N N . VAL A 1 192 ? 30.900 -9.083 -43.609 1.00 81.69 192 VAL A N 1
ATOM 1566 C CA . VAL A 1 192 ? 31.012 -9.355 -45.054 1.00 81.69 192 VAL A CA 1
ATOM 1567 C C . VAL A 1 192 ? 29.663 -9.802 -45.621 1.00 81.69 192 VAL A C 1
ATOM 1569 O O . VAL A 1 192 ? 29.257 -9.302 -46.668 1.00 81.69 192 VAL A O 1
ATOM 1572 N N . GLN A 1 193 ? 28.940 -10.677 -44.916 1.00 72.69 193 GLN A N 1
ATOM 1573 C CA . GLN A 1 193 ? 27.609 -11.132 -45.332 1.00 72.69 193 GLN A CA 1
ATOM 1574 C C . GLN A 1 193 ? 26.570 -10.002 -45.344 1.00 72.69 193 GLN A C 1
ATOM 1576 O O . GLN A 1 193 ? 25.739 -9.958 -46.247 1.00 72.69 193 GLN A O 1
ATOM 1581 N N . GLU A 1 194 ? 26.612 -9.077 -44.384 1.00 72.81 194 GLU A N 1
ATOM 1582 C CA . GLU A 1 194 ? 25.716 -7.912 -44.370 1.00 72.81 194 GLU A CA 1
ATOM 1583 C C . GLU A 1 194 ? 25.983 -6.968 -45.545 1.00 72.81 194 GLU A C 1
ATOM 1585 O O . GLU A 1 194 ? 25.048 -6.555 -46.229 1.00 72.81 194 GLU A O 1
ATOM 1590 N N . ARG A 1 195 ? 27.256 -6.691 -45.853 1.00 74.38 195 ARG A N 1
ATOM 1591 C CA . ARG A 1 195 ? 27.627 -5.877 -47.022 1.00 74.38 195 ARG A CA 1
ATOM 1592 C C . ARG A 1 195 ? 27.200 -6.502 -48.348 1.00 74.38 195 ARG A C 1
ATOM 1594 O O . ARG A 1 195 ? 26.821 -5.775 -49.252 1.00 74.38 195 ARG A O 1
ATOM 1601 N N . GLN A 1 196 ? 27.228 -7.829 -48.447 1.00 71.38 196 GLN A N 1
ATOM 1602 C CA . GLN A 1 196 ? 26.761 -8.565 -49.627 1.00 71.38 196 GLN A CA 1
ATOM 1603 C C . GLN A 1 196 ? 25.231 -8.621 -49.754 1.00 71.38 196 GLN A C 1
ATOM 1605 O O . GLN A 1 196 ? 24.734 -8.913 -50.833 1.00 71.38 196 GLN A O 1
ATOM 1610 N N . ARG A 1 197 ? 24.480 -8.379 -48.669 1.00 60.47 197 ARG A N 1
ATOM 1611 C CA . ARG A 1 197 ? 23.005 -8.352 -48.672 1.00 60.47 197 ARG A CA 1
ATOM 1612 C C . ARG A 1 197 ? 22.412 -6.972 -48.961 1.00 60.47 197 ARG A C 1
ATOM 1614 O O . ARG A 1 197 ? 21.241 -6.902 -49.314 1.00 60.47 197 ARG A O 1
ATOM 1621 N N . CYS A 1 198 ? 23.178 -5.902 -48.755 1.00 55.09 198 CYS A N 1
ATOM 1622 C CA . CYS A 1 198 ? 22.738 -4.516 -48.947 1.00 55.09 198 CYS A CA 1
ATOM 1623 C C . CYS A 1 198 ? 23.203 -3.890 -50.278 1.00 55.09 198 CYS A C 1
ATOM 1625 O O . CYS A 1 198 ? 23.036 -2.684 -50.452 1.00 55.09 198 CYS A O 1
ATOM 1627 N N . GLY A 1 199 ? 23.799 -4.677 -51.180 1.00 49.03 199 GLY A N 1
ATOM 1628 C CA . GLY A 1 199 ? 24.074 -4.307 -52.575 1.00 49.03 199 GLY A CA 1
ATOM 1629 C C . GLY A 1 199 ? 23.187 -5.107 -53.513 1.00 49.03 199 GLY A C 1
ATOM 1630 O O . GLY A 1 199 ? 22.791 -4.536 -54.549 1.00 49.03 199 GLY A O 1
#

Organism: NCBI:txid329406

Solvent-accessible surface area (backbone atoms only — not comparable to full-atom values): 12963 Å² total; per-residue (Å²): 139,84,85,81,79,82,78,81,87,75,80,77,78,82,77,78,75,74,81,76,76,77,71,79,78,73,75,72,80,68,71,78,66,82,75,66,77,76,52,68,70,56,60,62,49,68,80,57,90,85,84,88,73,92,71,54,70,91,79,49,51,72,71,55,51,52,54,55,58,61,55,54,58,56,58,56,51,50,51,51,47,44,36,71,77,64,48,63,78,68,70,86,58,62,87,94,34,72,69,39,53,54,50,51,51,52,52,51,51,52,48,51,52,34,50,53,56,30,39,77,68,30,88,79,47,54,81,52,85,93,51,82,80,91,61,62,49,66,60,52,44,52,54,37,38,56,52,52,52,47,57,55,53,62,70,59,58,75,60,73,93,47,46,68,65,50,52,62,69,67,49,77,74,93,58,98,66,78,80,88,69,81,57,68,72,57,54,51,53,51,56,52,54,52,59,68,71,77,111

Nearest PDB structures (foldseek):
  6lly-assembly1_A  TM=3.718E-01  e=8.192E+00  Homo sapiens